Protein AF-0000000086679794 (afdb_homodimer)

pLDDT: mean 90.29, std 14.63, range [23.72, 98.81]

Solvent-accessible surface area (backbone atoms only — not comparable to full-atom values): 18708 Å² total; per-residue (Å²): 123,58,46,65,37,75,50,32,35,30,33,30,28,82,53,54,68,63,52,50,46,45,44,30,72,73,60,58,31,40,80,66,35,56,35,80,90,74,35,36,40,28,24,12,56,38,61,94,80,36,68,44,38,36,36,43,28,55,67,41,62,47,57,83,83,49,31,38,62,53,35,43,29,32,26,30,87,37,70,68,32,49,51,50,48,54,54,47,32,62,75,69,64,46,57,67,74,44,38,32,30,38,69,27,26,40,36,39,33,29,43,48,99,79,61,51,41,32,31,44,32,29,80,36,102,47,94,51,75,48,74,30,32,43,83,46,64,81,87,50,57,69,72,52,41,54,51,49,53,56,51,58,73,71,45,88,58,76,52,56,60,83,73,80,81,68,72,76,74,82,74,124,122,59,46,66,36,76,51,33,36,32,32,30,28,82,54,54,68,62,53,50,47,45,45,29,72,74,59,58,32,39,79,65,37,56,33,79,90,75,35,36,38,29,23,11,56,38,60,94,80,35,69,43,37,38,36,42,28,54,67,40,62,47,58,86,82,48,31,38,62,52,35,43,30,32,27,29,89,39,69,68,32,51,50,51,48,55,52,47,33,61,76,68,66,48,55,66,74,46,38,33,31,36,72,27,26,41,35,40,32,29,42,48,98,79,62,51,40,31,29,45,30,28,79,36,101,48,94,51,76,48,73,30,32,44,84,46,65,81,86,49,58,69,73,53,41,55,52,48,52,56,50,58,72,72,45,88,58,77,52,56,59,82,74,78,80,69,74,77,74,80,78,123

Structure (mmCIF, N/CA/C/O backbone):
data_AF-0000000086679794-model_v1
#
loop_
_entity.id
_entity.type
_entity.pdbx_description
1 polymer 'VOC domain-containing protein'
#
loop_
_atom_site.group_PDB
_atom_site.id
_atom_site.type_symbol
_atom_site.label_atom_id
_atom_site.label_alt_id
_atom_site.label_comp_id
_atom_site.label_asym_id
_atom_site.label_entity_id
_atom_site.label_seq_id
_atom_site.pdbx_PDB_ins_code
_atom_site.Cartn_x
_atom_site.Cartn_y
_atom_site.Cartn_z
_atom_site.occupancy
_atom_site.B_iso_or_equiv
_atom_site.auth_seq_id
_atom_site.auth_comp_id
_atom_site.auth_asym_id
_atom_site.auth_atom_id
_atom_site.pdbx_PDB_model_num
ATOM 1 N N . MET A 1 1 ? 15.812 9.648 12.609 1 70.62 1 MET A N 1
ATOM 2 C CA . MET A 1 1 ? 14.406 9.438 12.961 1 70.62 1 MET A CA 1
ATOM 3 C C . MET A 1 1 ? 13.516 9.516 11.727 1 70.62 1 MET A C 1
ATOM 5 O O . MET A 1 1 ? 13.297 10.594 11.18 1 70.62 1 MET A O 1
ATOM 9 N N . GLY A 1 2 ? 13.281 8.406 10.922 1 88.38 2 GLY A N 1
ATOM 10 C CA . GLY A 1 2 ? 12.719 8.25 9.586 1 88.38 2 GLY A CA 1
ATOM 11 C C . GLY A 1 2 ? 11.523 7.316 9.555 1 88.38 2 GLY A C 1
ATOM 12 O O . GLY A 1 2 ? 10.93 7.02 10.594 1 88.38 2 GLY A O 1
ATOM 13 N N . ILE A 1 3 ? 11.016 7.148 8.508 1 97.44 3 ILE A N 1
ATOM 14 C CA . ILE A 1 3 ? 9.93 6.199 8.266 1 97.44 3 ILE A CA 1
ATOM 15 C C . ILE A 1 3 ? 10.328 4.824 8.805 1 97.44 3 ILE A C 1
ATOM 17 O O . ILE A 1 3 ? 11.453 4.375 8.609 1 97.44 3 ILE A O 1
ATOM 21 N N . ILE A 1 4 ? 9.391 4.184 9.5 1 96.62 4 ILE A N 1
ATOM 22 C CA . ILE A 1 4 ? 9.75 2.9 10.102 1 96.62 4 ILE A CA 1
ATOM 23 C C . ILE A 1 4 ? 9.07 1.768 9.328 1 96.62 4 ILE A C 1
ATOM 25 O O . ILE A 1 4 ? 9.469 0.606 9.445 1 96.62 4 ILE A O 1
ATOM 29 N N . GLU A 1 5 ? 7.973 2.119 8.57 1 97.75 5 GLU A N 1
ATOM 30 C CA . GLU A 1 5 ? 7.336 1.087 7.758 1 97.75 5 GLU A CA 1
ATOM 31 C C . GLU A 1 5 ? 6.234 1.679 6.879 1 97.75 5 GLU A C 1
ATOM 33 O O . GLU A 1 5 ? 5.793 2.805 7.105 1 97.75 5 GLU A O 1
ATOM 38 N N . LEU A 1 6 ? 5.883 0.88 5.883 1 98.56 6 LEU A N 1
ATOM 39 C CA . LEU A 1 6 ? 4.637 1.118 5.16 1 98.56 6 LEU A CA 1
ATOM 40 C C . LEU A 1 6 ? 3.432 0.808 6.043 1 98.56 6 LEU A C 1
ATOM 42 O O . LEU A 1 6 ? 3.324 -0.292 6.59 1 98.56 6 LEU A O 1
ATOM 46 N N . GLY A 1 7 ? 2.496 1.743 6.188 1 98.12 7 GLY A N 1
ATOM 47 C CA . GLY A 1 7 ? 1.347 1.567 7.062 1 98.12 7 GLY A CA 1
ATOM 48 C C . GLY A 1 7 ? 0.102 1.109 6.328 1 98.12 7 GLY A C 1
ATOM 49 O O . GLY A 1 7 ? -0.481 0.077 6.664 1 98.12 7 GLY A O 1
ATOM 50 N N . HIS A 1 8 ? -0.34 1.907 5.41 1 98.5 8 HIS A N 1
ATOM 51 C CA . HIS A 1 8 ? -1.555 1.556 4.688 1 98.5 8 HIS A CA 1
ATOM 52 C C . HIS A 1 8 ? -1.562 2.17 3.291 1 98.5 8 HIS A C 1
ATOM 54 O O . HIS A 1 8 ? -0.728 3.025 2.98 1 98.5 8 HIS A O 1
ATOM 60 N N . THR A 1 9 ? -2.357 1.604 2.482 1 98.75 9 THR A N 1
ATOM 61 C CA . THR A 1 9 ? -2.652 2.102 1.144 1 98.75 9 THR A CA 1
ATOM 62 C C . THR A 1 9 ? -4.148 2.039 0.862 1 98.75 9 THR A C 1
ATOM 64 O O . THR A 1 9 ? -4.953 1.88 1.782 1 98.75 9 THR A O 1
ATOM 67 N N . GLY A 1 10 ? -4.523 2.41 -0.408 1 98.62 10 GLY A N 1
ATOM 68 C CA . GLY A 1 10 ? -5.945 2.367 -0.694 1 98.62 10 GLY A CA 1
ATOM 69 C C . GLY A 1 10 ? -6.27 2.588 -2.16 1 98.62 10 GLY A C 1
ATOM 70 O O . GLY A 1 10 ? -5.383 2.912 -2.953 1 98.62 10 GLY A O 1
ATOM 71 N N . PHE A 1 11 ? -7.57 2.387 -2.428 1 98.69 11 PHE A N 1
ATOM 72 C CA . PHE A 1 11 ? -8.086 2.57 -3.777 1 98.69 11 PHE A CA 1
ATOM 73 C C . PHE A 1 11 ? -9.305 3.488 -3.77 1 98.69 11 PHE A C 1
ATOM 75 O O . PHE A 1 11 ? -10.156 3.396 -2.879 1 98.69 11 PHE A O 1
ATOM 82 N N . TRP A 1 12 ? -9.281 4.352 -4.734 1 98.56 12 TRP A N 1
ATOM 83 C CA . TRP A 1 12 ? -10.578 4.848 -5.188 1 98.56 12 TRP A CA 1
ATOM 84 C C . TRP A 1 12 ? -11.32 3.777 -5.98 1 98.56 12 TRP A C 1
ATOM 86 O O . TRP A 1 12 ? -10.742 3.121 -6.848 1 98.56 12 TRP A O 1
ATOM 96 N N . VAL A 1 13 ? -12.609 3.639 -5.711 1 98.62 13 VAL A N 1
ATOM 97 C CA . VAL A 1 13 ? -13.305 2.529 -6.352 1 98.62 13 VAL A CA 1
ATOM 98 C C . VAL A 1 13 ? -14.617 3.023 -6.953 1 98.62 13 VAL A C 1
ATOM 100 O O . VAL A 1 13 ? -15.117 4.09 -6.578 1 98.62 13 VAL A O 1
ATOM 103 N N . THR A 1 14 ? -15.148 2.277 -7.902 1 98.38 14 THR A N 1
ATOM 104 C CA . THR A 1 14 ? -16.438 2.555 -8.531 1 98.38 14 THR A CA 1
ATOM 105 C C . THR A 1 14 ? -17.578 1.903 -7.746 1 98.38 14 THR A C 1
ATOM 107 O O . THR A 1 14 ? -18.562 2.561 -7.41 1 98.38 14 THR A O 1
ATOM 110 N N . ASP A 1 15 ? -17.469 0.684 -7.461 1 98.62 15 ASP A N 1
ATOM 111 C CA . ASP A 1 15 ? -18.469 -0.092 -6.734 1 98.62 15 ASP A CA 1
ATOM 112 C C . ASP A 1 15 ? -17.938 -0.514 -5.363 1 98.62 15 ASP A C 1
ATOM 114 O O . ASP A 1 15 ? -17.406 -1.611 -5.207 1 98.62 15 ASP A O 1
ATOM 118 N N . LEU A 1 16 ? -18.25 0.336 -4.387 1 98.75 16 LEU A N 1
ATOM 119 C CA . LEU A 1 16 ? -17.688 0.156 -3.049 1 98.75 16 LEU A CA 1
ATOM 120 C C . LEU A 1 16 ? -18.172 -1.153 -2.432 1 98.75 16 LEU A C 1
ATOM 122 O O . LEU A 1 16 ? -17.391 -1.869 -1.801 1 98.75 16 LEU A O 1
ATOM 126 N N . ALA A 1 17 ? -19.375 -1.454 -2.572 1 98.69 17 ALA A N 1
ATOM 127 C CA . ALA A 1 17 ? -19.938 -2.672 -1.989 1 98.69 17 ALA A CA 1
ATOM 128 C C . ALA A 1 17 ? -19.266 -3.914 -2.576 1 98.69 17 ALA A C 1
ATOM 130 O O . ALA A 1 17 ? -18.906 -4.836 -1.842 1 98.69 17 ALA A O 1
ATOM 131 N N . ARG A 1 18 ? -19.125 -3.953 -3.854 1 98.56 18 ARG A N 1
ATOM 132 C CA . ARG A 1 18 ? -18.5 -5.082 -4.543 1 98.56 18 ARG A CA 1
ATOM 133 C C . ARG A 1 18 ? -17.047 -5.254 -4.117 1 98.56 18 ARG A C 1
ATOM 135 O O . ARG A 1 18 ? -16.594 -6.371 -3.871 1 98.56 18 ARG A O 1
ATOM 142 N N . MET A 1 19 ? -16.375 -4.16 -4.055 1 98.69 19 MET A N 1
ATOM 143 C CA . MET A 1 19 ? -14.961 -4.199 -3.668 1 98.69 19 MET A CA 1
ATOM 144 C C . MET A 1 19 ? -14.812 -4.605 -2.205 1 98.69 19 MET A C 1
ATOM 146 O O . MET A 1 19 ? -13.922 -5.391 -1.864 1 98.69 19 MET A O 1
ATOM 150 N N . THR A 1 20 ? -15.633 -4.102 -1.369 1 98.81 20 THR A N 1
ATOM 151 C CA . THR A 1 20 ? -15.594 -4.488 0.037 1 98.81 20 THR A CA 1
ATOM 152 C C . THR A 1 20 ? -15.852 -5.984 0.194 1 98.81 20 THR A C 1
ATOM 154 O O . THR A 1 20 ? -15.148 -6.664 0.944 1 98.81 20 THR A O 1
ATOM 157 N N . ASP A 1 21 ? -16.828 -6.465 -0.503 1 98.62 21 ASP A N 1
ATOM 158 C CA . ASP A 1 21 ? -17.141 -7.891 -0.47 1 98.62 21 ASP A CA 1
ATOM 159 C C . ASP A 1 21 ? -15.938 -8.727 -0.89 1 98.62 21 ASP A C 1
ATOM 161 O O . ASP A 1 21 ? -15.609 -9.719 -0.235 1 98.62 21 ASP A O 1
ATOM 165 N N . PHE A 1 22 ? -15.305 -8.344 -1.916 1 98.44 22 PHE A N 1
ATOM 166 C CA . PHE A 1 22 ? -14.156 -9.078 -2.418 1 98.44 22 PHE A CA 1
ATOM 167 C C . PHE A 1 22 ? -13.062 -9.156 -1.361 1 98.44 22 PHE A C 1
ATOM 169 O O . PHE A 1 22 ? -12.562 -10.242 -1.054 1 98.44 22 PHE A O 1
ATOM 176 N N . TYR A 1 23 ? -12.656 -8.031 -0.79 1 98.69 23 TYR A N 1
ATOM 177 C CA . TYR A 1 23 ? -11.516 -7.988 0.117 1 98.69 23 TYR A CA 1
ATOM 178 C C . TYR A 1 23 ? -11.852 -8.641 1.45 1 98.69 23 TYR A C 1
ATOM 180 O O . TYR A 1 23 ? -10.961 -9.125 2.154 1 98.69 23 TYR A O 1
ATOM 188 N N . THR A 1 24 ? -13.125 -8.68 1.805 1 98.31 24 THR A N 1
ATOM 189 C CA . THR A 1 24 ? -13.508 -9.367 3.033 1 98.31 24 THR A CA 1
ATOM 190 C C . THR A 1 24 ? -13.688 -10.859 2.781 1 98.31 24 THR A C 1
ATOM 192 O O . THR A 1 24 ? -13.023 -11.688 3.406 1 98.31 24 THR A O 1
ATOM 195 N N . ARG A 1 25 ? -14.438 -11.219 1.826 1 96.94 25 ARG A N 1
ATOM 196 C CA . ARG A 1 25 ? -14.805 -12.617 1.604 1 96.94 25 ARG A CA 1
ATOM 197 C C . ARG A 1 25 ? -13.641 -13.391 0.987 1 96.94 25 ARG A C 1
ATOM 199 O O . ARG A 1 25 ? -13.352 -14.516 1.401 1 96.94 25 ARG A O 1
ATOM 206 N N . VAL A 1 26 ? -13.008 -12.82 0.039 1 96.62 26 VAL A N 1
ATOM 207 C CA . VAL A 1 26 ? -11.984 -13.547 -0.705 1 96.62 26 VAL A CA 1
ATOM 208 C C . VAL A 1 26 ? -10.641 -13.422 0.01 1 96.62 26 VAL A C 1
ATOM 210 O O . VAL A 1 26 ? -9.953 -14.422 0.221 1 96.62 26 VAL A O 1
ATOM 213 N N . LEU A 1 27 ? -10.289 -12.195 0.468 1 97.75 27 LEU A N 1
ATOM 214 C CA . LEU A 1 27 ? -8.977 -12.016 1.068 1 97.75 27 LEU A CA 1
ATOM 215 C C . LEU A 1 27 ? -9.039 -12.18 2.584 1 97.75 27 LEU A C 1
ATOM 217 O O . LEU A 1 27 ? -8.008 -12.352 3.24 1 97.75 27 LEU A O 1
ATOM 221 N N . GLY A 1 28 ? -10.219 -12.07 3.129 1 97.38 28 GLY A N 1
ATOM 222 C CA . GLY A 1 28 ? -10.383 -12.32 4.551 1 97.38 28 GLY A CA 1
ATOM 223 C C . GLY A 1 28 ? -10.047 -11.117 5.41 1 97.38 28 GLY A C 1
ATOM 224 O O . GLY A 1 28 ? -9.766 -11.258 6.605 1 97.38 28 GLY A O 1
ATOM 225 N N . LEU A 1 29 ? -9.977 -9.945 4.848 1 98.44 29 LEU A N 1
ATOM 226 C CA . LEU A 1 29 ? -9.742 -8.75 5.656 1 98.44 29 LEU A CA 1
ATOM 227 C C . LEU A 1 29 ? -10.977 -8.406 6.484 1 98.44 29 LEU A C 1
ATOM 229 O O . LEU A 1 29 ? -12.094 -8.789 6.133 1 98.44 29 LEU A O 1
ATOM 233 N N . THR A 1 30 ? -10.719 -7.668 7.566 1 98.44 30 THR A N 1
ATOM 234 C CA . THR A 1 30 ? -11.789 -7.25 8.461 1 98.44 30 THR A CA 1
ATOM 235 C C . THR A 1 30 ? -12.109 -5.766 8.281 1 98.44 30 THR A C 1
ATOM 237 O O . THR A 1 30 ? -11.195 -4.934 8.234 1 98.44 30 THR A O 1
ATOM 240 N N . VAL A 1 31 ? -13.391 -5.461 8.125 1 98.5 31 VAL A N 1
ATOM 241 C CA . VAL A 1 31 ? -13.797 -4.059 8.156 1 98.5 31 VAL A CA 1
ATOM 242 C C . VAL A 1 31 ? -13.648 -3.512 9.57 1 98.5 31 VAL A C 1
ATOM 244 O O . VAL A 1 31 ? -14.266 -4.027 10.508 1 98.5 31 VAL A O 1
ATOM 247 N N . THR A 1 32 ? -12.859 -2.463 9.711 1 97.44 32 THR A N 1
ATOM 248 C CA . THR A 1 32 ? -12.609 -1.907 11.031 1 97.44 32 THR A CA 1
ATOM 249 C C . THR A 1 32 ? -13.43 -0.643 11.258 1 97.44 32 THR A C 1
ATOM 251 O O . THR A 1 32 ? -13.711 -0.269 12.398 1 97.44 32 THR A O 1
ATOM 254 N N . ASP A 1 33 ? -13.742 0.099 10.188 1 96.31 33 ASP A N 1
ATOM 255 C CA . ASP A 1 33 ? -14.594 1.287 10.195 1 96.31 33 ASP A CA 1
ATOM 256 C C . ASP A 1 33 ? -15.156 1.576 8.805 1 96.31 33 ASP A C 1
ATOM 258 O O . ASP A 1 33 ? -14.609 1.107 7.805 1 96.31 33 ASP A O 1
ATOM 262 N N . GLU A 1 34 ? -16.234 2.285 8.844 1 95.88 34 GLU A N 1
ATOM 263 C CA . GLU A 1 34 ? -16.828 2.725 7.586 1 95.88 34 GLU A CA 1
ATOM 264 C C . GLU A 1 34 ? -17.734 3.936 7.793 1 95.88 34 GLU A C 1
ATOM 266 O O . GLU A 1 34 ? -18.141 4.227 8.922 1 95.88 34 GLU A O 1
ATOM 271 N N . ASP A 1 35 ? -17.922 4.648 6.762 1 95.12 35 ASP A N 1
ATOM 272 C CA . ASP A 1 35 ? -18.891 5.738 6.688 1 95.12 35 ASP A CA 1
ATOM 273 C C . ASP A 1 35 ? -19.641 5.715 5.359 1 95.12 35 ASP A C 1
ATOM 275 O O . ASP A 1 35 ? -19.125 6.18 4.344 1 95.12 35 ASP A O 1
ATOM 279 N N . PRO A 1 36 ? -20.844 5.203 5.414 1 93.12 36 PRO A N 1
ATOM 280 C CA . PRO A 1 36 ? -21.609 5.066 4.172 1 93.12 36 PRO A CA 1
ATOM 281 C C . PRO A 1 36 ? -21.859 6.406 3.48 1 93.12 36 PRO A C 1
ATOM 283 O O . PRO A 1 36 ? -21.906 6.469 2.25 1 93.12 36 PRO A O 1
ATOM 286 N N . ASP A 1 37 ? -21.984 7.449 4.227 1 92.38 37 ASP A N 1
ATOM 287 C CA . ASP A 1 37 ? -22.25 8.758 3.645 1 92.38 37 ASP A CA 1
ATOM 288 C C . ASP A 1 37 ? -21.047 9.273 2.857 1 92.38 37 ASP A C 1
ATOM 290 O O . ASP A 1 37 ? -21.203 9.852 1.78 1 92.38 37 ASP A O 1
ATOM 294 N N . LEU A 1 38 ? -19.938 8.977 3.35 1 92.5 38 LEU A N 1
ATOM 295 C CA . LEU A 1 38 ? -18.703 9.398 2.684 1 92.5 38 LEU A CA 1
ATOM 296 C C . LEU A 1 38 ? -18.25 8.352 1.674 1 92.5 38 LEU A C 1
ATOM 298 O O . LEU A 1 38 ? -17.359 8.617 0.857 1 92.5 38 LEU A O 1
ATOM 302 N N . GLY A 1 39 ? -18.906 7.207 1.775 1 97 39 GLY A N 1
ATOM 303 C CA . GLY A 1 39 ? -18.516 6.125 0.883 1 97 39 GLY A CA 1
ATOM 304 C C . GLY A 1 39 ? -17.109 5.629 1.119 1 97 39 GLY A C 1
ATOM 305 O O . GLY A 1 39 ? -16.328 5.469 0.172 1 97 39 GLY A O 1
ATOM 306 N N . ILE A 1 40 ? -16.766 5.414 2.369 1 97.31 40 ILE A N 1
ATOM 307 C CA . ILE A 1 40 ? -15.398 5.023 2.717 1 97.31 40 ILE A CA 1
ATOM 308 C C . ILE A 1 40 ? -15.43 3.814 3.648 1 97.31 40 ILE A C 1
ATOM 310 O O . ILE A 1 40 ? -16.281 3.734 4.539 1 97.31 40 ILE A O 1
ATOM 314 N N . VAL A 1 41 ? -14.531 2.857 3.43 1 98.38 41 VAL A N 1
ATOM 315 C CA . VAL A 1 41 ? -14.391 1.646 4.23 1 98.38 41 VAL A CA 1
ATOM 316 C C . VAL A 1 41 ? -12.922 1.422 4.586 1 98.38 41 VAL A C 1
ATOM 318 O O . VAL A 1 41 ? -12.047 1.568 3.732 1 98.38 41 VAL A O 1
ATOM 321 N N . PHE A 1 42 ? -12.664 1.086 5.84 1 98.25 42 PHE A N 1
ATOM 322 C CA . PHE A 1 42 ? -11.336 0.744 6.324 1 98.25 42 PHE A CA 1
ATOM 323 C C . PHE A 1 42 ? -11.227 -0.749 6.609 1 98.25 42 PHE A C 1
ATOM 325 O O . PHE A 1 42 ? -12.125 -1.333 7.223 1 98.25 42 PHE A O 1
ATOM 332 N N . LEU A 1 43 ? -10.109 -1.371 6.156 1 98.69 43 LEU A N 1
ATOM 333 C CA . LEU A 1 43 ? -9.938 -2.811 6.312 1 98.69 43 LEU A CA 1
ATOM 334 C C . LEU A 1 43 ? -8.555 -3.139 6.867 1 98.69 43 LEU A C 1
ATOM 336 O O . LEU A 1 43 ? -7.59 -2.422 6.602 1 98.69 43 LEU A O 1
ATOM 340 N N . SER A 1 44 ? -8.539 -4.27 7.613 1 98.25 44 SER A N 1
ATOM 341 C CA . SER A 1 44 ? -7.277 -4.715 8.203 1 98.25 44 SER A CA 1
ATOM 342 C C . SER A 1 44 ? -7.172 -6.238 8.195 1 98.25 44 SER A C 1
ATOM 344 O O . SER A 1 44 ? -8.156 -6.934 8.438 1 98.25 44 SER A O 1
ATOM 346 N N . SER A 1 45 ? -5.949 -6.727 7.891 1 98.12 45 SER A N 1
ATOM 347 C CA . SER A 1 45 ? -5.668 -8.148 8.055 1 98.12 45 SER A CA 1
ATOM 348 C C . SER A 1 45 ? -5.348 -8.484 9.508 1 98.12 45 SER A C 1
ATOM 350 O O . SER A 1 45 ? -5.375 -9.656 9.906 1 98.12 45 SER A O 1
ATOM 352 N N . ARG A 1 46 ? -5.016 -7.52 10.266 1 96.88 46 ARG A N 1
ATOM 353 C CA . ARG A 1 46 ? -4.629 -7.645 11.672 1 96.88 46 ARG A CA 1
ATOM 354 C C . ARG A 1 46 ? -5.238 -6.531 12.508 1 96.88 46 ARG A C 1
ATOM 356 O O . ARG A 1 46 ? -4.516 -5.715 13.086 1 96.88 46 ARG A O 1
ATOM 363 N N . PRO A 1 47 ? -6.547 -6.555 12.719 1 94.81 47 PRO A N 1
ATOM 364 C CA . PRO A 1 47 ? -7.273 -5.434 13.32 1 94.81 47 PRO A CA 1
ATOM 365 C C . PRO A 1 47 ? -6.852 -5.164 14.766 1 94.81 47 PRO A C 1
ATOM 367 O O . PRO A 1 47 ? -7.016 -4.047 15.266 1 94.81 47 PRO A O 1
ATOM 370 N N . ASP A 1 48 ? -6.273 -6.16 15.422 1 92.81 48 ASP A N 1
ATOM 371 C CA . ASP A 1 48 ? -5.844 -5.973 16.797 1 92.81 48 ASP A CA 1
ATOM 372 C C . ASP A 1 48 ? -4.52 -5.211 16.859 1 92.81 48 ASP A C 1
ATOM 374 O O . ASP A 1 48 ? -4.125 -4.727 17.922 1 92.81 48 ASP A O 1
ATOM 378 N N . THR A 1 49 ? -3.84 -5.051 15.727 1 92 49 THR A N 1
ATOM 379 C CA . THR A 1 49 ? -2.508 -4.457 15.672 1 92 49 THR A CA 1
ATOM 380 C C . THR A 1 49 ? -2.523 -3.164 14.867 1 92 49 THR A C 1
ATOM 382 O O . THR A 1 49 ? -1.866 -2.188 15.234 1 92 49 THR A O 1
ATOM 385 N N . GLU A 1 50 ? -3.236 -3.17 13.789 1 92.81 50 GLU A N 1
ATOM 386 C CA . GLU A 1 50 ? -3.32 -2.059 12.844 1 92.81 50 GLU A CA 1
ATOM 387 C C . GLU A 1 50 ? -4.77 -1.733 12.5 1 92.81 50 GLU A C 1
ATOM 389 O O . GLU A 1 50 ? -5.512 -2.6 12.031 1 92.81 50 GLU A O 1
ATOM 394 N N . HIS A 1 51 ? -5.145 -0.455 12.82 1 94 51 HIS A N 1
ATOM 395 C CA . HIS A 1 51 ? -6.52 -0.072 12.531 1 94 51 HIS A CA 1
ATOM 396 C C . HIS A 1 51 ? -6.883 -0.369 11.078 1 94 51 HIS A C 1
ATOM 398 O O . HIS A 1 51 ? -7.934 -0.952 10.805 1 94 51 HIS A O 1
ATOM 404 N N . HIS A 1 52 ? -6.02 0.033 10.188 1 96.69 52 HIS A N 1
ATOM 405 C CA . HIS A 1 52 ? -6.293 -0.32 8.797 1 96.69 52 HIS A CA 1
ATOM 406 C C . HIS A 1 52 ? -5.004 -0.426 7.988 1 96.69 52 HIS A C 1
ATOM 408 O O . HIS A 1 52 ? -4.008 0.223 8.312 1 96.69 52 HIS A O 1
ATOM 414 N N . GLU A 1 53 ? -5.09 -1.275 7.004 1 98.56 53 GLU A N 1
ATOM 415 C CA . GLU A 1 53 ? -4.02 -1.435 6.023 1 98.56 53 GLU A CA 1
ATOM 416 C C . GLU A 1 53 ? -4.5 -1.092 4.617 1 98.56 53 GLU A C 1
ATOM 418 O O . GLU A 1 53 ? -3.688 -0.859 3.719 1 98.56 53 GLU A O 1
ATOM 423 N N . LEU A 1 54 ? -5.82 -1.089 4.445 1 98.81 54 LEU A N 1
ATOM 424 C CA . LEU A 1 54 ? -6.441 -0.764 3.166 1 98.81 54 LEU A CA 1
ATOM 425 C C . LEU A 1 54 ? -7.629 0.171 3.361 1 98.81 54 LEU A C 1
ATOM 427 O O . LEU A 1 54 ? -8.477 -0.065 4.23 1 98.81 54 LEU A O 1
ATOM 431 N N . VAL A 1 55 ? -7.668 1.209 2.605 1 98.62 55 VAL A N 1
ATOM 432 C CA . VAL A 1 55 ? -8.828 2.096 2.549 1 98.62 55 VAL A CA 1
ATOM 433 C C . VAL A 1 55 ? -9.469 2.016 1.166 1 98.62 55 VAL A C 1
ATOM 435 O O . VAL A 1 55 ? -8.773 2.062 0.148 1 98.62 55 VAL A O 1
ATOM 438 N N . LEU A 1 56 ? -10.773 1.802 1.119 1 98.69 56 LEU A N 1
ATOM 439 C CA . LEU A 1 56 ? -11.57 1.892 -0.1 1 98.69 56 LEU A CA 1
ATOM 440 C C . LEU A 1 56 ? -12.523 3.08 -0.039 1 98.69 56 LEU A C 1
ATOM 442 O O . LEU A 1 56 ? -13.211 3.273 0.962 1 98.69 56 LEU A O 1
ATOM 446 N N . GLN A 1 57 ? -12.539 3.807 -1.076 1 98.5 57 GLN A N 1
ATOM 447 C CA . GLN A 1 57 ? -13.469 4.93 -1.119 1 98.5 57 GLN A CA 1
ATOM 448 C C . GLN A 1 57 ? -14.023 5.137 -2.527 1 98.5 57 GLN A C 1
ATOM 450 O O . GLN A 1 57 ? -13.305 4.965 -3.512 1 98.5 57 GLN A O 1
ATOM 455 N N . ARG A 1 58 ? -15.289 5.574 -2.584 1 98.19 58 ARG A N 1
ATOM 456 C CA . ARG A 1 58 ? -15.883 5.898 -3.877 1 98.19 58 ARG A CA 1
ATOM 457 C C . ARG A 1 58 ? -15.195 7.109 -4.504 1 98.19 58 ARG A C 1
ATOM 459 O O . ARG A 1 58 ? -14.805 8.047 -3.803 1 98.19 58 ARG A O 1
ATOM 466 N N . GLY A 1 59 ? -15.133 7.027 -5.84 1 97.88 59 GLY A N 1
ATOM 467 C CA . GLY A 1 59 ? -14.664 8.227 -6.508 1 97.88 59 GLY A CA 1
ATOM 468 C C . GLY A 1 59 ? -13.625 7.953 -7.578 1 97.88 59 GLY A C 1
ATOM 469 O O . GLY A 1 59 ? -12.922 8.859 -8.023 1 97.88 59 GLY A O 1
ATOM 470 N N . ARG A 1 60 ? -13.484 6.723 -8.008 1 98 60 ARG A N 1
ATOM 471 C CA . ARG A 1 60 ? -12.523 6.383 -9.047 1 98 60 ARG A CA 1
ATOM 472 C C . ARG A 1 60 ? -12.805 7.16 -10.328 1 98 60 ARG A C 1
ATOM 474 O O . ARG A 1 60 ? -13.953 7.258 -10.758 1 98 60 ARG A O 1
ATOM 481 N N . THR A 1 61 ? -11.727 7.742 -10.883 1 98.12 61 THR A N 1
ATOM 482 C CA . THR A 1 61 ? -11.859 8.406 -12.18 1 98.12 61 THR A CA 1
ATOM 483 C C . THR A 1 61 ? -10.922 7.781 -13.203 1 98.12 61 THR A C 1
ATOM 485 O O . THR A 1 61 ? -11.055 8.031 -14.406 1 98.12 61 THR A O 1
ATOM 488 N N . ALA A 1 62 ? -9.977 6.949 -12.734 1 97.19 62 ALA A N 1
ATOM 489 C CA . ALA A 1 62 ? -9.078 6.262 -13.664 1 97.19 62 ALA A CA 1
ATOM 490 C C . ALA A 1 62 ? -9.836 5.273 -14.539 1 97.19 62 ALA A C 1
ATOM 492 O O . ALA A 1 62 ? -10.68 4.516 -14.039 1 97.19 62 ALA A O 1
ATOM 493 N N . PRO A 1 63 ? -9.523 5.277 -15.82 1 95.38 63 PRO A N 1
ATOM 494 C CA . PRO A 1 63 ? -10.172 4.281 -16.672 1 95.38 63 PRO A CA 1
ATOM 495 C C . PRO A 1 63 ? -9.75 2.852 -16.344 1 95.38 63 PRO A C 1
ATOM 497 O O . PRO A 1 63 ? -8.695 2.641 -15.742 1 95.38 63 PRO A O 1
ATOM 500 N N . ASP A 1 64 ? -10.602 1.984 -16.781 1 92.81 64 ASP A N 1
ATOM 501 C CA . ASP A 1 64 ? -10.258 0.577 -16.594 1 92.81 64 ASP A CA 1
ATOM 502 C C . ASP A 1 64 ? -8.953 0.237 -17.312 1 92.81 64 ASP A C 1
ATOM 504 O O . ASP A 1 64 ? -8.727 0.677 -18.438 1 92.81 64 ASP A O 1
ATOM 508 N N . GLY A 1 65 ? -8.141 -0.409 -16.609 1 92.94 65 GLY A N 1
ATOM 509 C CA . GLY A 1 65 ? -6.91 -0.861 -17.234 1 92.94 65 GLY A CA 1
ATOM 510 C C . GLY A 1 65 ? -5.781 0.144 -17.125 1 92.94 65 GLY A C 1
ATOM 511 O O . GLY A 1 65 ? -4.645 -0.142 -17.516 1 92.94 65 GLY A O 1
ATOM 512 N N . ALA A 1 66 ? -6.113 1.337 -16.625 1 96.12 66 ALA A N 1
ATOM 513 C CA . ALA A 1 66 ? -5.066 2.344 -16.469 1 96.12 66 ALA A CA 1
ATOM 514 C C . ALA A 1 66 ? -3.99 1.86 -15.5 1 96.12 66 ALA A C 1
ATOM 516 O O . ALA A 1 66 ? -4.297 1.245 -14.477 1 96.12 66 ALA A O 1
ATOM 517 N N . LYS A 1 67 ? -2.76 2.141 -15.898 1 97.5 67 LYS A N 1
ATOM 518 C CA . LYS A 1 67 ? -1.624 1.764 -15.062 1 97.5 67 LYS A CA 1
ATOM 519 C C . LYS A 1 67 ? -1.21 2.912 -14.148 1 97.5 67 LYS A C 1
ATOM 521 O O . LYS A 1 67 ? -0.674 3.92 -14.609 1 97.5 67 LYS A O 1
ATOM 526 N N . LEU A 1 68 ? -1.503 2.809 -12.906 1 98.12 68 LEU A N 1
ATOM 527 C CA . LEU A 1 68 ? -1.08 3.719 -11.844 1 98.12 68 LEU A CA 1
ATOM 528 C C . LEU A 1 68 ? -0.565 2.943 -10.633 1 98.12 68 LEU A C 1
ATOM 530 O O . LEU A 1 68 ? 0.638 2.932 -10.367 1 98.12 68 LEU A O 1
ATOM 534 N N . THR A 1 69 ? -1.461 2.209 -10.039 1 97.81 69 THR A N 1
ATOM 535 C CA . THR A 1 69 ? -1.021 1.295 -8.992 1 97.81 69 THR A CA 1
ATOM 536 C C . THR A 1 69 ? -0.347 0.066 -9.594 1 97.81 69 THR A C 1
ATOM 538 O O . THR A 1 69 ? -0.934 -0.621 -10.438 1 97.81 69 THR A O 1
ATOM 541 N N . HIS A 1 70 ? 0.848 -0.189 -9.164 1 97.75 70 HIS A N 1
ATOM 542 C CA . HIS A 1 70 ? 1.6 -1.328 -9.68 1 97.75 70 HIS A CA 1
ATOM 543 C C . HIS A 1 70 ? 1.094 -2.637 -9.086 1 97.75 70 HIS A C 1
ATOM 545 O O . HIS A 1 70 ? 0.798 -3.584 -9.82 1 97.75 70 HIS A O 1
ATOM 551 N N . GLN A 1 71 ? 0.99 -2.707 -7.797 1 97.75 71 GLN A N 1
ATOM 552 C CA . GLN A 1 71 ? 0.477 -3.863 -7.07 1 97.75 71 GLN A CA 1
ATOM 553 C C . GLN A 1 71 ? 0.205 -3.52 -5.605 1 97.75 71 GLN A C 1
ATOM 555 O O . GLN A 1 71 ? 0.764 -2.557 -5.078 1 97.75 71 GLN A O 1
ATOM 560 N N . VAL A 1 72 ? -0.669 -4.234 -4.988 1 98.75 72 VAL A N 1
ATOM 561 C CA . VAL A 1 72 ? -0.809 -4.312 -3.539 1 98.75 72 VAL A CA 1
ATOM 562 C C . VAL A 1 72 ? -0.596 -5.754 -3.076 1 98.75 72 VAL A C 1
ATOM 564 O O . VAL A 1 72 ? -1.283 -6.668 -3.537 1 98.75 72 VAL A O 1
ATOM 567 N N . SER A 1 73 ? 0.342 -5.906 -2.174 1 98.56 73 SER A N 1
ATOM 568 C CA . SER A 1 73 ? 0.783 -7.266 -1.867 1 98.56 73 SER A CA 1
ATOM 569 C C . SER A 1 73 ? 0.547 -7.605 -0.399 1 98.56 73 SER A C 1
ATOM 571 O O . SER A 1 73 ? 0.935 -6.844 0.49 1 98.56 73 SER A O 1
ATOM 573 N N . TRP A 1 74 ? 0.026 -8.758 -0.173 1 98.75 74 TRP A N 1
ATOM 574 C CA . TRP A 1 74 ? -0.373 -9.258 1.14 1 98.75 74 TRP A CA 1
ATOM 575 C C . TRP A 1 74 ? 0.465 -10.469 1.543 1 98.75 74 TRP A C 1
ATOM 577 O O . TRP A 1 74 ? 0.535 -11.453 0.808 1 98.75 74 TRP A O 1
ATOM 587 N N . ARG A 1 75 ? 0.982 -10.414 2.713 1 98.19 75 ARG A N 1
ATOM 588 C CA . ARG A 1 75 ? 1.906 -11.453 3.15 1 98.19 75 ARG A CA 1
ATOM 589 C C . ARG A 1 75 ? 1.171 -12.555 3.904 1 98.19 75 ARG A C 1
ATOM 591 O O . ARG A 1 75 ? 0.293 -12.273 4.723 1 98.19 75 ARG A O 1
ATOM 598 N N . VAL A 1 76 ? 1.49 -13.75 3.582 1 98 76 VAL A N 1
ATOM 599 C CA . VAL A 1 76 ? 1.107 -14.891 4.406 1 98 76 VAL A CA 1
ATOM 600 C C . VAL A 1 76 ? 2.336 -15.445 5.125 1 98 76 VAL A C 1
ATOM 602 O O . VAL A 1 76 ? 3.469 -15.078 4.801 1 98 76 VAL A O 1
ATOM 605 N N . ASP A 1 77 ? 2.107 -16.359 6.098 1 96 77 ASP A N 1
ATOM 606 C CA . ASP A 1 77 ? 3.232 -16.75 6.941 1 96 77 ASP A CA 1
ATOM 607 C C . ASP A 1 77 ? 3.617 -18.203 6.703 1 96 77 ASP A C 1
ATOM 609 O O . ASP A 1 77 ? 4.531 -18.719 7.348 1 96 77 ASP A O 1
ATOM 613 N N . SER A 1 78 ? 2.926 -18.859 5.766 1 95.25 78 SER A N 1
ATOM 614 C CA . SER A 1 78 ? 3.27 -20.25 5.48 1 95.25 78 SER A CA 1
ATOM 615 C C . SER A 1 78 ? 2.879 -20.641 4.059 1 95.25 78 SER A C 1
ATOM 617 O O . SER A 1 78 ? 2.01 -20 3.455 1 95.25 78 SER A O 1
ATOM 619 N N . LEU A 1 79 ? 3.535 -21.656 3.578 1 94.38 79 LEU A N 1
ATOM 620 C CA . LEU A 1 79 ? 3.172 -22.172 2.264 1 94.38 79 LEU A CA 1
ATOM 621 C C . LEU A 1 79 ? 1.748 -22.719 2.266 1 94.38 79 LEU A C 1
ATOM 623 O O . LEU A 1 79 ? 1.018 -22.562 1.284 1 94.38 79 LEU A O 1
ATOM 627 N N . ASP A 1 80 ? 1.384 -23.32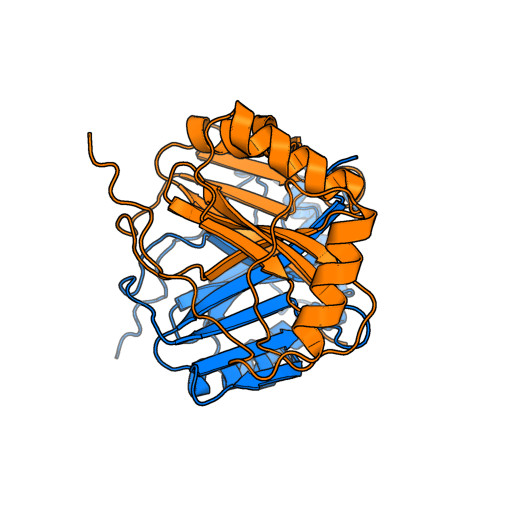8 3.369 1 95.06 80 ASP A N 1
ATOM 628 C CA . ASP A 1 80 ? 0.009 -23.812 3.492 1 95.06 80 ASP A CA 1
ATOM 629 C C . ASP A 1 80 ? -0.985 -22.656 3.322 1 95.06 80 ASP A C 1
ATOM 631 O O . ASP A 1 80 ? -2.012 -22.812 2.658 1 95.06 80 ASP A O 1
ATOM 635 N N . GLY A 1 81 ? -0.675 -21.547 3.91 1 95.88 81 GLY A N 1
ATOM 636 C CA . GLY A 1 81 ? -1.517 -20.375 3.744 1 95.88 81 GLY A CA 1
ATOM 637 C C . GLY A 1 81 ? -1.613 -19.906 2.305 1 95.88 81 GLY A C 1
ATOM 638 O O . GLY A 1 81 ? -2.695 -19.562 1.832 1 95.88 81 GLY A O 1
ATOM 639 N N . LEU A 1 82 ? -0.485 -19.922 1.649 1 97.31 82 LEU A N 1
ATOM 640 C CA . LEU A 1 82 ? -0.473 -19.547 0.243 1 97.31 82 LEU A CA 1
ATOM 641 C C . LEU A 1 82 ? -1.328 -20.484 -0.589 1 97.31 82 LEU A C 1
ATOM 643 O O . LEU A 1 82 ? -2.107 -20.047 -1.438 1 97.31 82 LEU A O 1
ATOM 647 N N . LEU A 1 83 ? -1.234 -21.781 -0.352 1 95.62 83 LEU A N 1
ATOM 648 C CA . LEU A 1 83 ? -1.966 -22.781 -1.104 1 95.62 83 LEU A CA 1
ATOM 649 C C . LEU A 1 83 ? -3.463 -22.703 -0.825 1 95.62 83 LEU A C 1
ATOM 651 O O . LEU A 1 83 ? -4.281 -22.984 -1.703 1 95.62 83 LEU A O 1
ATOM 655 N N . GLU A 1 84 ? -3.768 -22.297 0.352 1 96 84 GLU A N 1
ATOM 656 C CA . GLU A 1 84 ? -5.176 -22.078 0.662 1 96 84 GLU A CA 1
ATOM 657 C C . GLU A 1 84 ? -5.762 -20.969 -0.212 1 96 84 GLU A C 1
ATOM 659 O O . GLU A 1 84 ? -6.887 -21.078 -0.699 1 96 84 GLU A O 1
ATOM 664 N N . PHE A 1 85 ? -5.039 -19.953 -0.384 1 97.19 85 PHE A N 1
ATOM 665 C CA . PHE A 1 85 ? -5.504 -18.891 -1.266 1 97.19 85 PHE A CA 1
ATOM 666 C C . PHE A 1 85 ? -5.586 -19.375 -2.707 1 97.19 85 PHE A C 1
ATOM 668 O O . PHE A 1 85 ? -6.5 -19 -3.445 1 97.19 85 PHE A O 1
ATOM 675 N N . HIS A 1 86 ? -4.617 -20.141 -3.061 1 95.69 86 HIS A N 1
ATOM 676 C CA . HIS A 1 86 ? -4.645 -20.734 -4.391 1 95.69 86 HIS A CA 1
ATOM 677 C C . HIS A 1 86 ? -5.961 -21.453 -4.645 1 95.69 86 HIS A C 1
ATOM 679 O O . HIS A 1 86 ? -6.609 -21.234 -5.672 1 95.69 86 HIS A O 1
ATOM 685 N N . ARG A 1 87 ? -6.348 -22.281 -3.775 1 94.25 87 ARG A N 1
ATOM 686 C CA . ARG A 1 87 ? -7.602 -23.031 -3.877 1 94.25 87 ARG A CA 1
ATOM 687 C C . ARG A 1 87 ? -8.805 -22.078 -3.803 1 94.25 87 ARG A C 1
ATOM 689 O O . ARG A 1 87 ? -9.766 -22.234 -4.555 1 94.25 87 ARG A O 1
ATOM 696 N N . ARG A 1 88 ? -8.719 -21.141 -2.939 1 95.12 88 ARG A N 1
ATOM 697 C CA . ARG A 1 88 ? -9.805 -20.188 -2.752 1 95.12 88 ARG A CA 1
ATOM 698 C C . ARG A 1 88 ? -10.047 -19.375 -4.023 1 95.12 88 ARG A C 1
ATOM 700 O O . ARG A 1 88 ? -11.195 -19.125 -4.395 1 95.12 88 ARG A O 1
ATOM 707 N N . PHE A 1 89 ? -8.969 -18.906 -4.617 1 95.69 89 PHE A N 1
ATOM 708 C CA . PHE A 1 89 ? -9.094 -18.109 -5.836 1 95.69 89 PHE A CA 1
ATOM 709 C C . PHE A 1 89 ? -9.75 -18.922 -6.945 1 95.69 89 PHE A C 1
ATOM 711 O O . PHE A 1 89 ? -10.602 -18.406 -7.676 1 95.69 89 PHE A O 1
ATOM 718 N N . ARG A 1 90 ? -9.406 -20.156 -7.027 1 92 90 ARG A N 1
ATOM 719 C CA . ARG A 1 90 ? -10.008 -21.031 -8.016 1 92 90 ARG A CA 1
ATOM 720 C C . ARG A 1 90 ? -11.5 -21.219 -7.754 1 92 90 ARG A C 1
ATOM 722 O O . ARG A 1 90 ? -12.32 -21.094 -8.664 1 92 90 ARG A O 1
ATOM 729 N N . ALA A 1 91 ? -11.836 -21.438 -6.562 1 92.94 91 ALA A N 1
ATOM 730 C CA . ALA A 1 91 ? -13.227 -21.672 -6.172 1 92.94 91 ALA A CA 1
ATOM 731 C C . ALA A 1 91 ? -14.078 -20.422 -6.387 1 92.94 91 ALA A C 1
ATOM 733 O O . ALA A 1 91 ? -15.258 -20.516 -6.723 1 92.94 91 ALA A O 1
ATOM 734 N N . ALA A 1 92 ? -13.445 -19.266 -6.199 1 93.19 92 ALA A N 1
ATOM 735 C CA . ALA A 1 92 ? -14.18 -18 -6.266 1 93.19 92 ALA A CA 1
ATOM 736 C C . ALA A 1 92 ? -14.141 -17.422 -7.68 1 93.19 92 ALA A C 1
ATOM 738 O O . ALA A 1 92 ? -14.758 -16.391 -7.949 1 93.19 92 ALA A O 1
ATOM 739 N N . GLY A 1 93 ? -13.391 -18 -8.57 1 93.19 93 GLY A N 1
ATOM 740 C CA . GLY A 1 93 ? -13.289 -17.516 -9.938 1 93.19 93 GLY A CA 1
ATOM 741 C C . GLY A 1 93 ? -12.469 -16.25 -10.062 1 93.19 93 GLY A C 1
ATOM 742 O O . GLY A 1 93 ? -12.727 -15.422 -10.93 1 93.19 93 GLY A O 1
ATOM 743 N N . VAL A 1 94 ? -11.586 -16.047 -9.133 1 92.25 94 VAL A N 1
ATOM 744 C CA . VAL A 1 94 ? -10.688 -14.898 -9.18 1 92.25 94 VAL A CA 1
ATOM 745 C C . VAL A 1 94 ? -9.703 -15.062 -10.336 1 92.25 94 VAL A C 1
ATOM 747 O O . VAL A 1 94 ? -9.047 -16.094 -10.461 1 92.25 94 VAL A O 1
ATOM 750 N N . PRO A 1 95 ? -9.609 -14.055 -11.148 1 88.06 95 PRO A N 1
ATOM 751 C CA . PRO A 1 95 ? -8.617 -14.125 -12.219 1 88.06 95 PRO A CA 1
ATOM 752 C C . PRO A 1 95 ? -7.184 -14.109 -11.695 1 88.06 95 PRO A C 1
ATOM 754 O O . PRO A 1 95 ? -6.719 -13.086 -11.188 1 88.06 95 PRO A O 1
ATOM 757 N N . VAL A 1 96 ? -6.523 -15.234 -11.852 1 89.5 96 VAL A N 1
ATOM 758 C CA . VAL A 1 96 ? -5.121 -15.344 -11.461 1 89.5 96 VAL A CA 1
ATOM 759 C C . VAL A 1 96 ? -4.227 -15.039 -12.664 1 89.5 96 VAL A C 1
ATOM 761 O O . VAL A 1 96 ? -4.41 -15.602 -13.742 1 89.5 96 VAL A O 1
ATOM 764 N N . GLN A 1 97 ? -3.389 -14.148 -12.461 1 87 97 GLN A N 1
ATOM 765 C CA . GLN A 1 97 ? -2.455 -13.789 -13.523 1 87 97 GLN A CA 1
ATOM 766 C C . GLN A 1 97 ? -1.304 -14.789 -13.602 1 87 97 GLN A C 1
ATOM 768 O O . GLN A 1 97 ? -0.974 -15.273 -14.688 1 87 97 GLN A O 1
ATOM 773 N N . GLN A 1 98 ? -0.761 -15.016 -12.422 1 90.12 98 GLN A N 1
ATOM 774 C CA . GLN A 1 98 ? 0.421 -15.875 -12.438 1 90.12 98 GLN A CA 1
ATOM 775 C C . GLN A 1 98 ? 0.77 -16.344 -11.023 1 90.12 98 GLN A C 1
ATOM 777 O O . GLN A 1 98 ? 0.54 -15.633 -10.047 1 90.12 98 GLN A O 1
ATOM 782 N N . GLU A 1 99 ? 1.263 -17.531 -10.961 1 91.94 99 GLU A N 1
ATOM 783 C CA . GLU A 1 99 ? 1.945 -18.078 -9.797 1 91.94 99 GLU A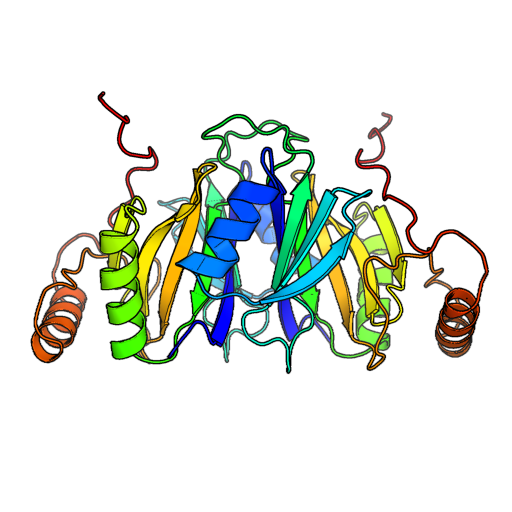 CA 1
ATOM 784 C C . GLU A 1 99 ? 3.459 -18.078 -9.992 1 91.94 99 GLU A C 1
ATOM 786 O O . GLU A 1 99 ? 3.965 -18.578 -11 1 91.94 99 GLU A O 1
ATOM 791 N N . VAL A 1 100 ? 4.105 -17.531 -8.961 1 92.94 100 VAL A N 1
ATOM 792 C CA . VAL A 1 100 ? 5.496 -17.219 -9.281 1 92.94 100 VAL A CA 1
ATOM 793 C C . VAL A 1 100 ? 6.387 -17.547 -8.086 1 92.94 100 VAL A C 1
ATOM 795 O O . VAL A 1 100 ? 5.898 -17.688 -6.957 1 92.94 100 VAL A O 1
ATOM 798 N N . THR A 1 101 ? 7.668 -17.688 -8.391 1 92.12 101 THR A N 1
ATOM 799 C CA . THR A 1 101 ? 8.734 -17.516 -7.406 1 92.12 101 THR A CA 1
ATOM 800 C C . THR A 1 101 ? 9.609 -16.328 -7.75 1 92.12 101 THR A C 1
ATOM 802 O O . THR A 1 101 ? 9.914 -16.078 -8.922 1 92.12 101 THR A O 1
ATOM 805 N N . HIS A 1 102 ? 9.945 -15.57 -6.723 1 91.81 102 HIS A N 1
ATOM 806 C CA . HIS A 1 102 ? 10.93 -14.5 -6.824 1 91.81 102 HIS A CA 1
ATOM 807 C C . HIS A 1 102 ? 12.273 -14.945 -6.254 1 91.81 102 HIS A C 1
ATOM 809 O O . HIS A 1 102 ? 13.164 -14.117 -6.035 1 91.81 102 HIS A O 1
ATOM 815 N N . GLY A 1 103 ? 12.398 -16.25 -6.043 1 89.62 103 GLY A N 1
ATOM 816 C CA . GLY A 1 103 ? 13.57 -16.75 -5.34 1 89.62 103 GLY A CA 1
ATOM 817 C C . GLY A 1 103 ? 13.516 -16.516 -3.844 1 89.62 103 GLY A C 1
ATOM 818 O O . GLY A 1 103 ? 13.703 -17.438 -3.055 1 89.62 103 GLY A O 1
ATOM 819 N N . ASN A 1 104 ? 13.141 -15.336 -3.518 1 90.56 104 ASN A N 1
ATOM 820 C CA . ASN A 1 104 ? 13.031 -14.992 -2.104 1 90.56 104 ASN A CA 1
ATOM 821 C C . ASN A 1 104 ? 11.578 -14.914 -1.657 1 90.56 104 ASN A C 1
ATOM 823 O O . ASN A 1 104 ? 11.281 -14.453 -0.556 1 90.56 104 ASN A O 1
ATOM 827 N N . ALA A 1 105 ? 10.734 -15.375 -2.533 1 94.94 105 ALA A N 1
ATOM 828 C CA . ALA A 1 105 ? 9.305 -15.398 -2.221 1 94.94 105 ALA A CA 1
ATOM 829 C C . ALA A 1 105 ? 8.547 -16.297 -3.199 1 94.94 105 ALA A C 1
ATOM 831 O O . ALA A 1 105 ? 8.984 -16.5 -4.332 1 94.94 105 ALA A O 1
ATOM 832 N N . PHE A 1 106 ? 7.449 -16.828 -2.756 1 95.19 106 PHE A N 1
ATOM 833 C CA . PHE A 1 106 ? 6.398 -17.375 -3.6 1 95.19 106 PHE A CA 1
ATOM 834 C C . PHE A 1 106 ? 5.195 -16.438 -3.646 1 95.19 106 PHE A C 1
ATOM 836 O O . PHE A 1 106 ? 4.805 -15.875 -2.625 1 95.19 106 PHE A O 1
ATOM 843 N N . GLY A 1 107 ? 4.602 -16.328 -4.832 1 96.56 107 GLY A N 1
ATOM 844 C CA . GLY A 1 107 ? 3.498 -15.391 -4.926 1 96.56 107 GLY A CA 1
ATOM 845 C C . GLY A 1 107 ? 2.426 -15.82 -5.91 1 96.56 107 GLY A C 1
ATOM 846 O O . GLY A 1 107 ? 2.688 -16.625 -6.809 1 96.56 107 GLY A O 1
ATOM 847 N N . ILE A 1 108 ? 1.246 -15.367 -5.715 1 97.06 108 ILE A N 1
ATOM 848 C CA . ILE A 1 108 ? 0.129 -15.438 -6.648 1 97.06 108 ILE A CA 1
ATOM 849 C C . ILE A 1 108 ? -0.336 -14.023 -7.004 1 97.06 108 ILE A C 1
ATOM 851 O O . ILE A 1 108 ? -0.819 -13.289 -6.141 1 97.06 108 ILE A O 1
ATOM 855 N N . TYR A 1 109 ? -0.18 -13.695 -8.25 1 96.88 109 TYR A N 1
ATOM 856 C CA . TYR A 1 109 ? -0.718 -12.422 -8.727 1 96.88 109 TYR A CA 1
ATOM 857 C C . TYR A 1 109 ? -2.141 -12.602 -9.25 1 96.88 109 TYR A C 1
ATOM 859 O O . TYR A 1 109 ? -2.426 -13.539 -9.992 1 96.88 109 TYR A O 1
ATOM 867 N N . PHE A 1 110 ? -2.963 -11.688 -8.883 1 96.44 110 PHE A N 1
ATOM 868 C CA . PHE A 1 110 ? -4.363 -11.742 -9.281 1 96.44 110 PHE A CA 1
ATOM 869 C C . PHE A 1 110 ? -4.961 -10.336 -9.352 1 96.44 110 PHE A C 1
ATOM 871 O O . PHE A 1 110 ? -4.297 -9.359 -9.016 1 96.44 110 PHE A O 1
ATOM 878 N N . PHE A 1 111 ? -6.199 -10.273 -9.844 1 96.44 111 PHE A N 1
ATOM 879 C CA . PHE A 1 111 ? -6.855 -8.984 -9.992 1 96.44 111 PHE A CA 1
ATOM 880 C C . PHE A 1 111 ? -8.141 -8.93 -9.172 1 96.44 111 PHE A C 1
ATOM 882 O O . PHE A 1 111 ? -8.891 -9.906 -9.117 1 96.44 111 PHE A O 1
ATOM 889 N N . ASP A 1 112 ? -8.328 -7.77 -8.531 1 97.31 112 ASP A N 1
ATOM 890 C CA . ASP A 1 112 ? -9.609 -7.562 -7.867 1 97.31 112 ASP A CA 1
ATOM 891 C C . ASP A 1 112 ? -10.703 -7.215 -8.875 1 97.31 112 ASP A C 1
ATOM 893 O O . ASP A 1 112 ? -10.438 -7.113 -10.07 1 97.31 112 ASP A O 1
ATOM 897 N N . PRO A 1 113 ? -11.945 -7.066 -8.5 1 97.06 113 PRO A N 1
ATOM 898 C CA . PRO A 1 113 ? -13.062 -6.93 -9.43 1 97.06 113 PRO A CA 1
ATOM 899 C C . PRO A 1 113 ? -12.945 -5.695 -10.32 1 97.06 113 PRO A C 1
ATOM 901 O O . PRO A 1 113 ? -13.609 -5.613 -11.359 1 97.06 113 PRO A O 1
ATOM 904 N N . GLU A 1 114 ? -12.172 -4.719 -9.898 1 97.44 114 GLU A N 1
ATOM 905 C CA . GLU A 1 114 ? -12.039 -3.516 -10.711 1 97.44 114 GLU A CA 1
ATOM 906 C C . GLU A 1 114 ? -10.695 -3.484 -11.438 1 97.44 114 GLU A C 1
ATOM 908 O O . GLU A 1 114 ? -10.305 -2.449 -11.984 1 97.44 114 GLU A O 1
ATOM 913 N N . GLY A 1 115 ? -9.953 -4.559 -11.328 1 96.31 115 GLY A N 1
ATOM 914 C CA . GLY A 1 115 ? -8.781 -4.707 -12.18 1 96.31 115 GLY A CA 1
ATOM 915 C C . GLY A 1 115 ? -7.496 -4.277 -11.5 1 96.31 115 GLY A C 1
ATOM 916 O O . GLY A 1 115 ? -6.457 -4.156 -12.148 1 96.31 115 GLY A O 1
ATOM 917 N N . ASN A 1 116 ? -7.539 -3.992 -10.258 1 97.12 116 ASN A N 1
ATOM 918 C CA . ASN A 1 116 ? -6.305 -3.697 -9.539 1 97.12 116 ASN A CA 1
ATOM 919 C C . ASN A 1 116 ? -5.492 -4.961 -9.273 1 97.12 116 ASN A C 1
ATOM 921 O O . ASN A 1 116 ? -6.023 -5.949 -8.766 1 97.12 116 ASN A O 1
ATOM 925 N N . ARG A 1 117 ? -4.246 -4.945 -9.578 1 97 117 ARG A N 1
ATOM 926 C CA . ARG A 1 117 ? -3.383 -6.098 -9.352 1 97 117 ARG A CA 1
ATOM 927 C C . ARG A 1 117 ? -3.053 -6.254 -7.875 1 97 117 ARG A C 1
ATOM 929 O O . ARG A 1 117 ? -2.656 -5.293 -7.215 1 97 117 ARG A O 1
ATOM 936 N N . ASN A 1 118 ? -3.252 -7.375 -7.422 1 98.31 118 ASN A N 1
ATOM 937 C CA . ASN A 1 118 ? -2.867 -7.797 -6.078 1 98.31 118 ASN A CA 1
ATOM 938 C C . ASN A 1 118 ? -1.902 -8.977 -6.117 1 98.31 118 ASN A C 1
ATOM 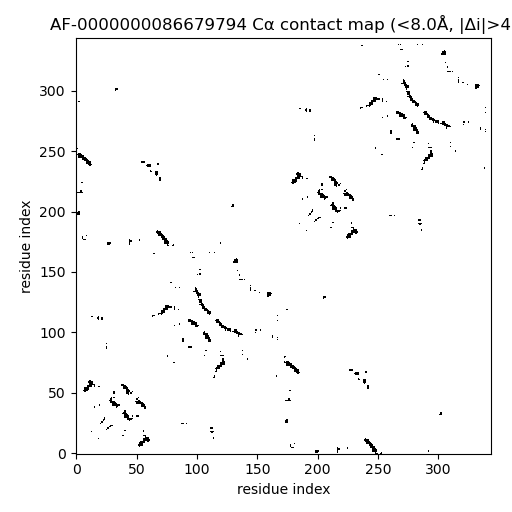940 O O . ASN A 1 118 ? -1.746 -9.625 -7.152 1 98.31 118 ASN A O 1
ATOM 944 N N . GLU A 1 119 ? -1.285 -9.156 -4.992 1 98.19 119 GLU A N 1
ATOM 945 C CA . GLU A 1 119 ? -0.442 -10.328 -4.758 1 98.19 119 GLU A CA 1
ATOM 946 C C . GLU A 1 119 ? -0.638 -10.875 -3.348 1 98.19 119 GLU A C 1
ATOM 948 O O . GLU A 1 119 ? -0.727 -10.109 -2.387 1 98.19 119 GLU A O 1
ATOM 953 N N . VAL A 1 120 ? -0.783 -12.156 -3.232 1 98.31 120 VAL A N 1
ATOM 954 C CA . VAL A 1 120 ? -0.518 -12.836 -1.968 1 98.31 120 VAL A CA 1
ATOM 955 C C . VAL A 1 120 ? 0.815 -13.57 -2.049 1 98.31 120 VAL A C 1
ATOM 957 O O . VAL A 1 120 ? 1.092 -14.258 -3.035 1 98.31 120 VAL A O 1
ATOM 960 N N . TYR A 1 121 ? 1.635 -13.383 -0.951 1 97.62 121 TYR A N 1
ATOM 961 C CA . TYR A 1 121 ? 2.973 -13.938 -1.116 1 97.62 121 TYR A CA 1
ATOM 962 C C . TYR A 1 121 ? 3.527 -14.422 0.217 1 97.62 121 TYR A C 1
ATOM 964 O O . TYR A 1 121 ? 3.098 -13.969 1.279 1 97.62 121 TYR A O 1
ATOM 972 N N . LEU A 1 122 ? 4.449 -15.359 0.104 1 96.94 122 LEU A N 1
ATOM 973 C CA . LEU A 1 122 ? 5.238 -15.906 1.206 1 96.94 122 LEU A CA 1
ATOM 974 C C . LEU A 1 122 ? 6.711 -15.539 1.056 1 96.94 122 LEU A C 1
ATOM 976 O O . LEU A 1 122 ? 7.32 -15.812 0.02 1 96.94 122 LEU A O 1
ATOM 980 N N . ARG A 1 123 ? 7.211 -14.945 2.051 1 95.19 123 ARG A N 1
ATOM 981 C CA . ARG A 1 123 ? 8.648 -14.695 2.062 1 95.19 123 ARG A CA 1
ATOM 982 C C . ARG A 1 123 ? 9.43 -15.977 2.307 1 95.19 123 ARG A C 1
ATOM 984 O O . ARG A 1 123 ? 9.047 -16.797 3.148 1 95.19 123 ARG A O 1
ATOM 991 N N . VAL A 1 124 ? 10.406 -16.078 1.469 1 90.38 124 VAL A N 1
ATOM 992 C CA . VAL A 1 124 ? 11.383 -17.156 1.643 1 90.38 124 VAL A CA 1
ATOM 993 C C . VAL A 1 124 ? 12.742 -16.562 2.01 1 90.38 124 VAL A C 1
ATOM 995 O O . VAL A 1 124 ? 13.219 -15.641 1.358 1 90.38 124 VAL A O 1
ATOM 998 N N . ASP A 1 125 ? 13.289 -17.047 3.113 1 85.62 125 ASP A N 1
ATOM 999 C CA . ASP A 1 125 ? 14.547 -16.484 3.592 1 85.62 125 ASP A CA 1
ATOM 1000 C C . ASP A 1 125 ? 15.703 -16.875 2.68 1 85.62 125 ASP A C 1
ATOM 1002 O O . ASP A 1 125 ? 16.438 -17.828 2.967 1 85.62 125 ASP A O 1
ATOM 1006 N N . ARG A 1 126 ? 15.828 -16.156 1.65 1 86.56 126 ARG A N 1
ATOM 1007 C CA . ARG A 1 126 ? 16.891 -16.312 0.665 1 86.56 126 ARG A CA 1
ATOM 1008 C C . ARG A 1 126 ? 17.25 -14.961 0.041 1 86.56 126 ARG A C 1
ATOM 1010 O O . ARG A 1 126 ? 16.375 -14.148 -0.25 1 86.56 126 ARG A O 1
ATOM 1017 N N . ASP A 1 127 ? 18.516 -14.789 -0.074 1 81.5 127 ASP A N 1
ATOM 1018 C CA . ASP A 1 127 ? 19 -13.57 -0.719 1 81.5 127 ASP A CA 1
ATOM 1019 C C . ASP A 1 127 ? 19.125 -13.766 -2.229 1 81.5 127 ASP A C 1
ATOM 1021 O O . ASP A 1 127 ? 20.047 -14.438 -2.693 1 81.5 127 ASP A O 1
ATOM 1025 N N . VAL A 1 128 ? 18.188 -13.273 -2.91 1 87.5 128 VAL A N 1
ATOM 1026 C CA . VAL A 1 128 ? 18.172 -13.367 -4.367 1 87.5 128 VAL A CA 1
ATOM 1027 C C . VAL A 1 128 ? 18.047 -11.969 -4.973 1 87.5 128 VAL A C 1
ATOM 1029 O O . VAL A 1 128 ? 17.156 -11.195 -4.59 1 87.5 128 VAL A O 1
ATOM 1032 N N . ARG A 1 129 ? 18.953 -11.695 -5.902 1 85.75 129 ARG A N 1
ATOM 1033 C CA . ARG A 1 129 ? 18.906 -10.406 -6.578 1 85.75 129 ARG A CA 1
ATOM 1034 C C . ARG A 1 129 ? 17.578 -10.219 -7.309 1 85.75 129 ARG A C 1
ATOM 1036 O O . ARG A 1 129 ? 17.094 -11.141 -7.973 1 85.75 129 ARG A O 1
ATOM 1043 N N . GLN A 1 130 ? 17.047 -9.008 -7.207 1 87.31 130 GLN A N 1
ATOM 1044 C CA . GLN A 1 130 ? 15.789 -8.695 -7.879 1 87.31 130 GLN A CA 1
ATOM 1045 C C . GLN A 1 130 ? 16.016 -7.73 -9.039 1 87.31 130 GLN A C 1
ATOM 1047 O O . GLN A 1 130 ? 16.938 -6.93 -9.023 1 87.31 130 GLN A O 1
ATOM 1052 N N . PRO A 1 131 ? 15.227 -7.832 -10.047 1 89.56 131 PRO A N 1
A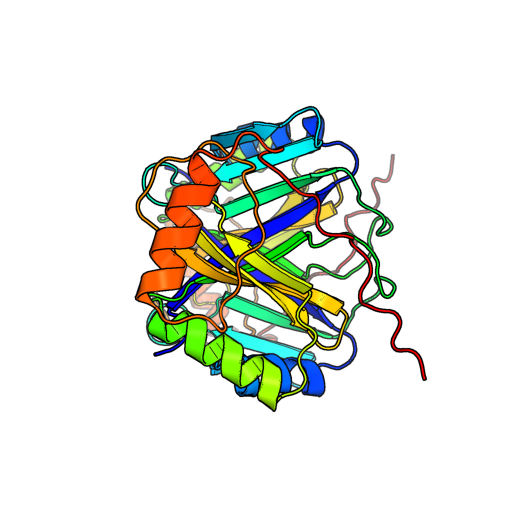TOM 1053 C CA . PRO A 1 131 ? 14.016 -8.648 -10.195 1 89.56 131 PRO A CA 1
ATOM 1054 C C . PRO A 1 131 ? 14.32 -10.086 -10.609 1 89.56 131 PRO A C 1
ATOM 1056 O O . PRO A 1 131 ? 15.219 -10.32 -11.43 1 89.56 131 PRO A O 1
ATOM 1059 N N . PHE A 1 132 ? 13.812 -11.008 -9.984 1 85.81 132 PHE A N 1
ATOM 1060 C CA . PHE A 1 132 ? 13.758 -12.43 -10.305 1 85.81 132 PHE A CA 1
ATOM 1061 C C . PHE A 1 132 ? 12.328 -12.938 -10.273 1 85.81 132 PHE A C 1
ATOM 1063 O O . PHE A 1 132 ? 11.594 -12.68 -9.312 1 85.81 132 PHE A O 1
ATOM 1070 N N . ARG A 1 133 ? 11.891 -13.461 -11.375 1 90.44 133 ARG A N 1
ATOM 1071 C CA . ARG A 1 133 ? 10.523 -13.953 -11.453 1 90.44 133 ARG A CA 1
ATOM 1072 C C . ARG A 1 133 ? 10.422 -15.133 -12.414 1 90.44 133 ARG A C 1
ATOM 1074 O O . ARG A 1 133 ? 10.734 -15 -13.602 1 90.44 133 ARG A O 1
ATOM 1081 N N . ARG A 1 134 ? 10 -16.281 -11.883 1 89 134 ARG A N 1
ATOM 1082 C CA . ARG A 1 134 ? 9.758 -17.484 -12.672 1 89 134 ARG A CA 1
ATOM 1083 C C . ARG A 1 134 ? 8.398 -18.094 -12.352 1 89 134 ARG A C 1
ATOM 1085 O O . ARG A 1 134 ? 7.918 -17.969 -11.219 1 89 134 ARG A O 1
ATOM 1092 N N . SER A 1 135 ? 7.867 -18.672 -13.352 1 89.94 135 SER A N 1
ATOM 1093 C CA . SER A 1 135 ? 6.582 -19.328 -13.125 1 89.94 135 SER A CA 1
ATOM 1094 C C . SER A 1 135 ? 6.742 -20.578 -12.266 1 89.94 135 SER A C 1
ATOM 1096 O O . SER A 1 135 ? 7.699 -21.344 -12.422 1 89.94 135 SER A O 1
ATOM 1098 N N . LEU A 1 136 ? 5.812 -20.75 -11.398 1 90.75 136 LEU A N 1
ATOM 1099 C CA . LEU A 1 136 ? 5.75 -21.875 -10.484 1 90.75 136 LEU A CA 1
ATOM 1100 C C . LEU A 1 136 ? 4.371 -22.531 -10.516 1 90.75 136 LEU A C 1
ATOM 1102 O O . LEU A 1 136 ? 3.354 -21.844 -10.578 1 90.75 136 LEU A O 1
ATOM 1106 N N . ASP A 1 137 ? 4.328 -23.781 -10.477 1 91.12 137 ASP A N 1
ATOM 1107 C CA . ASP A 1 137 ? 3.068 -24.531 -10.445 1 91.12 137 ASP A CA 1
ATOM 1108 C C . ASP A 1 137 ? 2.695 -24.906 -9.008 1 91.12 137 ASP A C 1
ATOM 1110 O O . ASP A 1 137 ? 3.279 -25.828 -8.43 1 91.12 137 ASP A O 1
ATOM 1114 N N . LEU A 1 138 ? 1.627 -24.297 -8.539 1 93.38 138 LEU A N 1
ATOM 1115 C CA . LEU A 1 138 ? 1.262 -24.5 -7.137 1 93.38 138 LEU A CA 1
ATOM 1116 C C . LEU A 1 138 ? 0.286 -25.656 -6.988 1 93.38 138 LEU A C 1
ATOM 1118 O O . LEU A 1 138 ? -0.175 -25.953 -5.883 1 93.38 138 LEU A O 1
ATOM 1122 N N . ASP A 1 139 ? 0.002 -26.328 -8.055 1 91.69 139 ASP A N 1
ATOM 1123 C CA . ASP A 1 139 ? -0.817 -27.531 -7.98 1 91.69 139 ASP A CA 1
ATOM 1124 C C . ASP A 1 139 ? 0.025 -28.75 -7.59 1 91.69 139 ASP A C 1
ATOM 1126 O O . ASP A 1 139 ? -0.516 -29.812 -7.277 1 91.69 139 ASP A O 1
ATOM 1130 N N . GLN A 1 140 ? 1.311 -28.578 -7.555 1 91.19 140 GLN A N 1
ATOM 1131 C CA . GLN A 1 140 ? 2.227 -29.672 -7.215 1 91.19 140 GLN A CA 1
ATOM 1132 C C . GLN A 1 140 ? 2.26 -29.906 -5.707 1 91.19 140 GLN A C 1
ATOM 1134 O O . GLN A 1 140 ? 1.891 -29.031 -4.926 1 91.19 140 GLN A O 1
ATOM 1139 N N . PRO A 1 141 ? 2.762 -31.156 -5.348 1 92.19 141 PRO A N 1
ATOM 1140 C CA . PRO A 1 141 ? 3.004 -31.375 -3.92 1 92.19 141 PRO A CA 1
ATOM 1141 C C . PRO A 1 141 ? 4.023 -30.391 -3.342 1 92.19 141 PRO A C 1
ATOM 1143 O O . PRO A 1 141 ? 4.941 -29.969 -4.047 1 92.19 141 PRO A O 1
ATOM 1146 N N . VAL A 1 142 ? 3.846 -30.078 -2.09 1 89.69 142 VAL A N 1
ATOM 1147 C CA . VAL A 1 142 ? 4.629 -29.078 -1.39 1 89.69 142 VAL A CA 1
ATOM 1148 C C . VAL A 1 142 ? 6.117 -29.312 -1.629 1 89.69 142 VAL A C 1
ATOM 1150 O O . VAL A 1 142 ? 6.863 -28.391 -1.942 1 89.69 142 VAL A O 1
ATOM 1153 N N . GLU A 1 143 ? 6.57 -30.516 -1.443 1 90.88 143 GLU A N 1
ATOM 1154 C CA . GLU A 1 143 ? 7.98 -30.844 -1.618 1 90.88 143 GLU A CA 1
ATOM 1155 C C . GLU A 1 143 ? 8.453 -30.531 -3.037 1 90.88 143 GLU A C 1
ATOM 1157 O O . GLU A 1 143 ? 9.578 -30.078 -3.238 1 90.88 143 GLU A O 1
ATOM 1162 N N . GLN A 1 144 ? 7.609 -30.719 -3.961 1 93.12 144 GLN A N 1
ATOM 1163 C CA . GLN A 1 144 ? 7.957 -30.469 -5.355 1 93.12 144 GLN A CA 1
ATOM 1164 C C . GLN A 1 144 ? 8 -28.969 -5.648 1 93.12 144 GLN A C 1
ATOM 1166 O O . GLN A 1 144 ? 8.766 -28.516 -6.5 1 93.12 144 GLN A O 1
ATOM 1171 N N . ILE A 1 145 ? 7.195 -28.219 -4.949 1 92.81 145 ILE A N 1
ATOM 1172 C CA . ILE A 1 145 ? 7.188 -26.766 -5.105 1 92.81 145 ILE A CA 1
ATOM 1173 C C . ILE A 1 145 ? 8.539 -26.203 -4.691 1 92.81 145 ILE A C 1
ATOM 1175 O O . ILE A 1 145 ? 9.148 -25.422 -5.434 1 92.81 145 ILE A O 1
ATOM 1179 N N . TYR A 1 146 ? 9.047 -26.641 -3.58 1 91.12 146 TYR A N 1
ATOM 1180 C CA . TYR A 1 146 ? 10.336 -26.156 -3.102 1 91.12 146 TYR A CA 1
ATOM 1181 C C . TYR A 1 146 ? 11.461 -26.609 -4.027 1 91.12 146 TYR A C 1
ATOM 1183 O O . TYR A 1 146 ? 12.367 -25.844 -4.328 1 91.12 146 TYR A O 1
ATOM 1191 N N . ALA A 1 147 ? 11.375 -27.844 -4.43 1 91.5 147 ALA A N 1
ATOM 1192 C CA . ALA A 1 147 ? 12.406 -28.375 -5.324 1 91.5 147 ALA A CA 1
ATOM 1193 C C . ALA A 1 147 ? 12.445 -27.609 -6.637 1 91.5 147 ALA A C 1
ATOM 1195 O O . ALA A 1 147 ? 13.523 -27.297 -7.145 1 91.5 147 ALA A O 1
ATOM 1196 N N . GLU A 1 148 ? 11.305 -27.359 -7.148 1 90.94 148 GLU A N 1
ATOM 1197 C CA . GLU A 1 148 ? 11.219 -26.609 -8.398 1 90.94 148 GLU A CA 1
ATOM 1198 C C . GLU A 1 148 ? 11.758 -25.188 -8.227 1 90.94 148 GLU A C 1
ATOM 1200 O O . GLU A 1 148 ? 12.469 -24.672 -9.094 1 90.94 148 GLU A O 1
ATOM 1205 N N . ALA A 1 149 ? 11.414 -24.547 -7.133 1 89.5 149 ALA A N 1
ATOM 1206 C CA . ALA A 1 149 ? 11.898 -23.203 -6.863 1 89.5 149 ALA A CA 1
ATOM 1207 C C . ALA A 1 149 ? 13.43 -23.172 -6.797 1 89.5 149 ALA A C 1
ATOM 1209 O O . ALA A 1 149 ? 14.062 -22.25 -7.32 1 89.5 149 ALA A O 1
ATOM 1210 N N . GLU A 1 150 ? 13.992 -24.172 -6.207 1 89.44 150 GLU A N 1
ATOM 1211 C CA . GLU A 1 150 ? 15.445 -24.281 -6.125 1 89.44 150 GLU A CA 1
ATOM 1212 C C . GLU A 1 150 ? 16.062 -24.484 -7.504 1 89.44 150 GLU A C 1
ATOM 1214 O O . GLU A 1 150 ? 17.078 -23.859 -7.832 1 89.44 150 GLU A O 1
ATOM 1219 N N . ARG A 1 151 ? 15.461 -25.266 -8.211 1 89.62 151 ARG A N 1
ATOM 1220 C CA . ARG A 1 151 ? 15.945 -25.531 -9.562 1 89.62 151 ARG A CA 1
ATOM 1221 C C . ARG A 1 151 ? 15.93 -24.266 -10.414 1 89.62 151 ARG A C 1
ATOM 1223 O O . ARG A 1 151 ? 16.859 -24.016 -11.18 1 89.62 151 ARG A O 1
ATOM 1230 N N . LEU A 1 152 ? 14.891 -23.516 -10.242 1 86.69 152 LEU A N 1
ATOM 1231 C CA . LEU A 1 152 ? 14.695 -22.312 -11.055 1 86.69 152 LEU A CA 1
ATOM 1232 C C . LEU A 1 152 ? 15.75 -21.266 -10.727 1 86.69 152 LEU A C 1
ATOM 1234 O O . LEU A 1 152 ? 16.078 -20.422 -11.57 1 86.69 152 LEU A O 1
ATOM 1238 N N . LEU A 1 153 ? 16.328 -21.312 -9.539 1 85.81 153 LEU A N 1
ATOM 1239 C CA . LEU A 1 153 ? 17.344 -20.344 -9.133 1 85.81 153 LEU A CA 1
ATOM 1240 C C . LEU A 1 153 ? 18.609 -20.516 -9.953 1 85.81 153 LEU A C 1
ATOM 1242 O O . LEU A 1 153 ? 19.359 -19.562 -10.172 1 85.81 153 LEU A O 1
ATOM 1246 N N . THR A 1 154 ? 18.812 -21.688 -10.367 1 83.25 154 THR A N 1
ATOM 1247 C CA . THR A 1 154 ? 20.062 -21.984 -11.055 1 83.25 154 THR A CA 1
ATOM 1248 C C . THR A 1 154 ? 19.812 -22.25 -12.539 1 83.25 154 THR A C 1
ATOM 1250 O O . THR A 1 154 ? 20.75 -22.531 -13.289 1 83.25 154 THR A O 1
ATOM 1253 N N . ASP A 1 155 ? 18.609 -22.094 -12.992 1 81.69 155 ASP A N 1
ATOM 1254 C CA . ASP A 1 155 ? 18.266 -22.312 -14.391 1 81.69 155 ASP A CA 1
ATOM 1255 C C . ASP A 1 155 ? 18.812 -21.188 -15.273 1 81.69 155 ASP A C 1
ATOM 1257 O O . ASP A 1 155 ? 18.656 -20 -14.945 1 81.69 155 ASP A O 1
ATOM 1261 N N . PRO A 1 156 ? 19.438 -21.391 -16.297 1 76.25 156 PRO A N 1
ATOM 1262 C CA . PRO A 1 156 ? 20.125 -20.391 -17.125 1 76.25 156 PRO A CA 1
ATOM 1263 C C . PRO A 1 156 ? 19.141 -19.469 -17.844 1 76.25 156 PRO A C 1
ATOM 1265 O O . PRO A 1 156 ? 19.547 -18.422 -18.359 1 76.25 156 PRO A O 1
ATOM 1268 N N . GLY A 1 157 ? 17.938 -19.547 -17.719 1 71.44 157 GLY A N 1
ATOM 1269 C CA . GLY A 1 157 ? 16.984 -18.688 -18.375 1 71.44 157 GLY A CA 1
ATOM 1270 C C . GLY A 1 157 ? 16.891 -17.312 -17.75 1 71.44 157 GLY A C 1
ATOM 1271 O O . GLY A 1 157 ? 17.609 -17 -16.812 1 71.44 157 GLY A O 1
ATOM 1272 N N . PRO A 1 158 ? 16.188 -16.469 -18.594 1 73.88 158 PRO A N 1
ATOM 1273 C CA . PRO A 1 158 ? 16.062 -15.109 -18.047 1 73.88 158 PRO A CA 1
ATOM 1274 C C . PRO A 1 158 ? 15.523 -15.102 -16.609 1 73.88 158 PRO A C 1
ATOM 1276 O O . PRO A 1 158 ? 14.578 -15.844 -16.312 1 73.88 158 PRO A O 1
ATOM 1279 N N . ALA A 1 159 ? 16.156 -14.406 -15.828 1 73.12 159 ALA A N 1
ATOM 1280 C CA . ALA A 1 159 ? 15.773 -14.305 -14.422 1 73.12 159 ALA A CA 1
ATOM 1281 C C . ALA A 1 159 ? 14.383 -13.688 -14.273 1 73.12 159 ALA A C 1
ATOM 1283 O O . ALA A 1 159 ? 13.68 -13.953 -13.297 1 73.12 159 ALA A O 1
ATOM 1284 N N . TYR A 1 160 ? 14.031 -12.852 -15.219 1 74.94 160 TYR A N 1
ATOM 1285 C CA . TYR A 1 160 ? 12.766 -12.133 -15.102 1 74.94 160 TYR A CA 1
ATOM 1286 C C . TYR A 1 160 ? 11.906 -12.328 -16.344 1 74.94 160 TYR A C 1
ATOM 1288 O O . TYR A 1 160 ? 12.328 -12.008 -17.453 1 74.94 160 TYR A O 1
ATOM 1296 N N . GLN A 1 161 ? 10.789 -12.969 -16.141 1 66 161 GLN A N 1
ATOM 1297 C CA . GLN A 1 161 ? 9.773 -13.078 -17.188 1 66 161 GLN A CA 1
ATOM 1298 C C . GLN A 1 161 ? 8.656 -12.062 -16.969 1 66 161 GLN A C 1
ATOM 1300 O O . GLN A 1 161 ? 7.918 -12.148 -15.977 1 66 161 GLN A O 1
ATOM 1305 N N . PRO A 1 162 ? 8.664 -10.984 -17.828 1 56.22 162 PRO A N 1
ATOM 1306 C CA . PRO A 1 162 ? 7.637 -9.961 -17.625 1 56.22 162 PRO A CA 1
ATOM 1307 C C . PRO A 1 162 ? 6.223 -10.531 -17.656 1 56.22 162 PRO A C 1
ATOM 1309 O O . PRO A 1 162 ? 5.969 -11.547 -18.297 1 56.22 162 PRO A O 1
ATOM 1312 N N . ILE A 1 163 ? 5.328 -10.148 -16.656 1 53.88 163 ILE A N 1
ATOM 1313 C CA . ILE A 1 163 ? 3.92 -10.531 -16.641 1 53.88 163 ILE A CA 1
ATOM 1314 C C . ILE A 1 163 ? 3.172 -9.805 -17.75 1 53.88 163 ILE A C 1
ATOM 1316 O O . ILE A 1 163 ? 3.369 -8.609 -17.969 1 53.88 163 ILE A O 1
ATOM 1320 N N . LEU A 1 164 ? 2.709 -10.516 -18.719 1 46.16 164 LEU A N 1
ATOM 1321 C CA . LEU A 1 164 ? 1.845 -9.859 -19.688 1 46.16 164 LEU A CA 1
ATOM 1322 C C . LEU A 1 164 ? 0.711 -9.109 -19 1 46.16 164 LEU A C 1
ATOM 1324 O O . LEU A 1 164 ? 0.157 -9.594 -18.016 1 46.16 164 LEU A O 1
ATOM 1328 N N . SER A 1 165 ? 0.77 -7.801 -18.953 1 44.41 165 SER A N 1
ATOM 1329 C CA . SER A 1 165 ? -0.052 -6.781 -18.312 1 44.41 165 SER A CA 1
ATOM 1330 C C . SER A 1 165 ? -1.536 -7.105 -18.438 1 44.41 165 SER A C 1
ATOM 1332 O O . SER A 1 165 ? -2.365 -6.555 -17.719 1 44.41 165 SER A O 1
ATOM 1334 N N . SER A 1 166 ? -2.102 -7.555 -19.578 1 43.31 166 SER A N 1
ATOM 1335 C CA . SER A 1 166 ? -3.531 -7.391 -19.812 1 43.31 166 SER A CA 1
ATOM 1336 C C . SER A 1 166 ? -4.336 -8.484 -19.125 1 43.31 166 SER A C 1
ATOM 1338 O O . SER A 1 166 ? -3.926 -9.648 -19.109 1 43.31 166 SER A O 1
ATOM 1340 N N . PRO A 1 167 ? -5.32 -8.125 -18.188 1 45.03 167 PRO A N 1
ATOM 1341 C CA . PRO A 1 167 ? -6.273 -9.164 -17.797 1 45.03 167 PRO A CA 1
ATOM 1342 C C . PRO A 1 167 ? -6.703 -10.055 -18.953 1 45.03 167 PRO A C 1
ATOM 1344 O O . PRO A 1 167 ? -6.703 -9.609 -20.109 1 45.03 167 PRO A O 1
ATOM 1347 N N . PRO A 1 168 ? -6.695 -11.336 -18.891 1 34.88 168 PRO A N 1
ATOM 1348 C CA . PRO A 1 168 ? -7.285 -12.047 -20.031 1 34.88 168 PRO A CA 1
ATOM 1349 C C . PRO A 1 168 ? -8.586 -11.414 -20.516 1 34.88 168 PRO A C 1
ATOM 1351 O O . PRO A 1 168 ? -9.305 -10.789 -19.734 1 34.88 168 PRO A O 1
ATOM 1354 N N . ASP A 1 169 ? -8.688 -11.023 -21.781 1 33.66 169 ASP A N 1
ATOM 1355 C CA . ASP A 1 169 ? -9.938 -10.633 -22.422 1 33.66 169 ASP A CA 1
ATOM 1356 C C . ASP A 1 169 ? -11.102 -11.477 -21.906 1 33.66 169 ASP A C 1
ATOM 1358 O O . ASP A 1 169 ? -11.047 -12.711 -21.938 1 33.66 169 ASP A O 1
ATOM 1362 N N . GLN A 1 170 ? -11.859 -11.086 -20.906 1 34.69 170 GLN A N 1
ATOM 1363 C CA . GLN A 1 170 ? -13.148 -11.758 -20.766 1 34.69 170 GLN A CA 1
ATOM 1364 C C . GLN A 1 170 ? -13.75 -12.062 -22.141 1 34.69 170 GLN A C 1
ATOM 1366 O O . GLN A 1 170 ? -14.188 -11.156 -22.844 1 34.69 170 GLN A O 1
ATOM 1371 N N . GLN A 1 171 ? -13.273 -12.914 -22.969 1 25.48 171 GLN A N 1
ATOM 1372 C CA . GLN A 1 171 ? -14.031 -13.492 -24.062 1 25.48 171 GLN A CA 1
ATOM 1373 C C . GLN A 1 171 ? -15.398 -13.969 -23.594 1 25.48 171 GLN A C 1
ATOM 1375 O O . GLN A 1 171 ? -15.5 -14.898 -22.797 1 25.48 171 GLN A O 1
ATOM 1380 N N . ARG A 1 172 ? -16.469 -13.078 -23.453 1 23.72 172 ARG A N 1
ATOM 1381 C CA . ARG A 1 172 ? -17.719 -13.609 -24.016 1 23.72 172 ARG A CA 1
ATOM 1382 C C . ARG A 1 172 ? -17.578 -13.852 -25.516 1 23.72 172 ARG A C 1
ATOM 1384 O O . ARG A 1 172 ? -16.906 -13.094 -26.203 1 23.72 172 ARG A O 1
ATOM 1391 N N . MET B 1 1 ? -5.473 -19.562 8.867 1 70.44 1 MET B N 1
ATOM 1392 C CA . MET B 1 1 ? -4.176 -19.266 8.273 1 70.44 1 MET B CA 1
ATOM 1393 C C . MET B 1 1 ? -4.32 -18.266 7.129 1 70.44 1 MET B C 1
ATOM 1395 O O . MET B 1 1 ? -4.773 -18.625 6.039 1 70.44 1 MET B O 1
ATOM 1399 N N . GLY B 1 2 ? -4.375 -16.906 7.34 1 88.38 2 GLY B N 1
ATOM 1400 C CA . GLY B 1 2 ? -4.766 -15.773 6.512 1 88.38 2 GLY B CA 1
ATOM 1401 C C . GLY B 1 2 ? -3.66 -14.75 6.34 1 88.38 2 GLY B C 1
ATOM 1402 O O . GLY B 1 2 ? -2.49 -15.039 6.605 1 88.38 2 GLY B O 1
ATOM 1403 N N . ILE B 1 3 ? -3.891 -13.805 5.676 1 97.5 3 ILE B N 1
ATOM 1404 C CA . ILE B 1 3 ? -2.992 -12.672 5.496 1 97.5 3 ILE B CA 1
ATOM 1405 C C . ILE B 1 3 ? -2.545 -12.148 6.859 1 97.5 3 ILE B C 1
ATOM 1407 O O . ILE B 1 3 ? -3.355 -12.016 7.781 1 97.5 3 ILE B O 1
ATOM 1411 N N . ILE B 1 4 ? -1.262 -11.875 6.988 1 96.62 4 ILE B N 1
ATOM 1412 C CA . ILE B 1 4 ? -0.775 -11.453 8.297 1 96.62 4 ILE B CA 1
ATOM 1413 C C . ILE B 1 4 ? -0.449 -9.961 8.266 1 96.62 4 ILE B C 1
ATOM 1415 O O . ILE B 1 4 ? -0.338 -9.32 9.312 1 96.62 4 ILE B O 1
ATOM 1419 N N . GLU B 1 5 ? -0.236 -9.414 7.012 1 97.75 5 GLU B N 1
ATOM 1420 C CA . GLU B 1 5 ? 0.007 -7.977 6.926 1 97.75 5 GLU B CA 1
ATOM 1421 C C . GLU B 1 5 ? 0.078 -7.516 5.473 1 97.75 5 GLU B C 1
ATOM 1423 O O . GLU B 1 5 ? 0.224 -8.336 4.562 1 97.75 5 GLU B O 1
ATOM 1428 N N . LEU B 1 6 ? -0.079 -6.211 5.336 1 98.56 6 LEU B N 1
ATOM 1429 C CA . LEU B 1 6 ? 0.301 -5.562 4.086 1 98.56 6 LEU B CA 1
ATOM 1430 C C . LEU B 1 6 ? 1.815 -5.57 3.908 1 98.56 6 LEU B C 1
ATOM 1432 O O . LEU B 1 6 ? 2.551 -5.121 4.789 1 98.56 6 LEU B O 1
ATOM 1436 N N . GLY B 1 7 ? 2.322 -6.047 2.777 1 98.12 7 GLY B N 1
ATOM 1437 C CA . GLY B 1 7 ? 3.754 -6.16 2.545 1 98.12 7 GLY B CA 1
ATOM 1438 C C . GLY B 1 7 ? 4.32 -5.008 1.736 1 98.12 7 GLY B C 1
ATOM 1439 O O . GLY B 1 7 ? 5.25 -4.332 2.178 1 98.12 7 GLY B O 1
ATOM 1440 N N . HIS B 1 8 ? 3.832 -4.867 0.539 1 98.56 8 HIS B N 1
ATOM 1441 C CA . HIS B 1 8 ? 4.352 -3.805 -0.315 1 98.56 8 HIS B CA 1
ATOM 1442 C C . HIS B 1 8 ? 3.303 -3.344 -1.321 1 98.56 8 HIS B C 1
ATOM 1444 O O . HIS B 1 8 ? 2.264 -3.988 -1.481 1 98.56 8 HIS B O 1
ATOM 1450 N N . THR B 1 9 ? 3.527 -2.195 -1.812 1 98.81 9 THR B N 1
ATOM 1451 C CA . THR B 1 9 ? 2.754 -1.605 -2.9 1 98.81 9 THR B CA 1
ATOM 1452 C C . THR B 1 9 ? 3.676 -0.959 -3.93 1 98.81 9 THR B C 1
ATOM 1454 O O . THR B 1 9 ? 4.883 -1.21 -3.936 1 98.81 9 THR B O 1
ATOM 1457 N N . GLY B 1 10 ? 3.041 -0.293 -4.953 1 98.62 10 GLY B N 1
ATOM 1458 C CA . GLY B 1 10 ? 3.902 0.318 -5.953 1 98.62 10 GLY B CA 1
ATOM 1459 C C . GLY B 1 10 ? 3.148 1.193 -6.934 1 98.62 10 GLY B C 1
ATOM 1460 O O . GLY B 1 10 ? 1.916 1.219 -6.934 1 98.62 10 GLY B O 1
ATOM 1461 N N . PHE B 1 11 ? 3.977 1.881 -7.738 1 98.69 11 PHE B N 1
ATOM 1462 C CA . PHE B 1 11 ? 3.449 2.766 -8.773 1 98.69 11 PHE B CA 1
ATOM 1463 C C . PHE B 1 11 ? 4.074 2.449 -10.125 1 98.69 11 PHE B C 1
ATOM 1465 O O . PHE B 1 11 ? 5.273 2.176 -10.219 1 98.69 11 PHE B O 1
ATOM 1472 N N . TRP B 1 12 ? 3.201 2.453 -11.086 1 98.56 12 TRP B N 1
ATOM 1473 C CA . TRP B 1 12 ? 3.709 2.758 -12.422 1 98.56 12 TRP B CA 1
ATOM 1474 C C . TRP B 1 12 ? 4.051 4.238 -12.555 1 98.56 12 TRP B C 1
ATOM 1476 O O . TRP B 1 12 ? 3.268 5.102 -12.141 1 98.56 12 TRP B O 1
ATOM 1486 N N . VAL B 1 13 ? 5.188 4.523 -13.156 1 98.62 13 VAL B N 1
ATOM 1487 C CA . VAL B 1 13 ? 5.602 5.922 -13.156 1 98.62 13 VAL B CA 1
ATOM 1488 C C . VAL B 1 13 ? 6.031 6.332 -14.562 1 98.62 13 VAL B C 1
ATOM 1490 O O . VAL B 1 13 ? 6.332 5.477 -15.398 1 98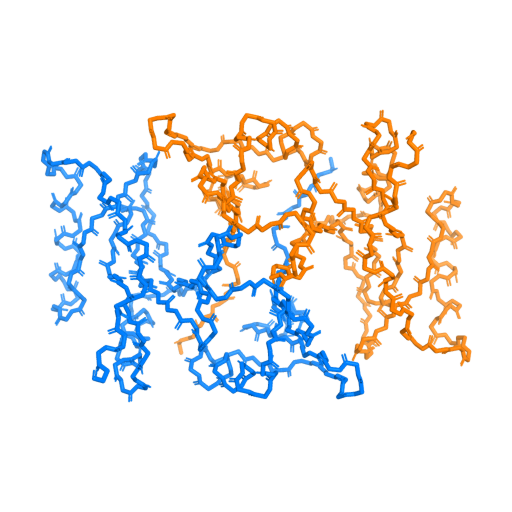.62 13 VAL B O 1
ATOM 1493 N N . THR B 1 14 ? 6.031 7.621 -14.844 1 98.44 14 THR B N 1
ATOM 1494 C CA . THR B 1 14 ? 6.484 8.195 -16.109 1 98.44 14 THR B CA 1
ATOM 1495 C C . THR B 1 14 ? 7.984 8.469 -16.062 1 98.44 14 THR B C 1
ATOM 1497 O O . THR B 1 14 ? 8.719 8.062 -16.969 1 98.44 14 THR B O 1
ATOM 1500 N N . ASP B 1 15 ? 8.43 9.125 -15.07 1 98.62 15 ASP B N 1
ATOM 1501 C CA . ASP B 1 15 ? 9.836 9.492 -14.891 1 98.62 15 ASP B CA 1
ATOM 1502 C C . ASP B 1 15 ? 10.445 8.766 -13.695 1 98.62 15 ASP B C 1
ATOM 1504 O O . ASP B 1 15 ? 10.469 9.289 -12.586 1 98.62 15 ASP B O 1
ATOM 1508 N N . LEU B 1 16 ? 11.031 7.609 -14.008 1 98.75 16 LEU B N 1
ATOM 1509 C CA . LEU B 1 16 ? 11.523 6.723 -12.961 1 98.75 16 LEU B CA 1
ATOM 1510 C C . LEU B 1 16 ? 12.625 7.391 -12.156 1 98.75 16 LEU B C 1
ATOM 1512 O O . LEU B 1 16 ? 12.664 7.273 -10.93 1 98.75 16 LEU B O 1
ATOM 1516 N N . ALA B 1 17 ? 13.508 8.047 -12.797 1 98.69 17 ALA B N 1
ATOM 1517 C CA . ALA B 1 17 ? 14.625 8.695 -12.109 1 98.69 17 ALA B CA 1
ATOM 1518 C C . ALA B 1 17 ? 14.125 9.773 -11.148 1 98.69 17 ALA B C 1
ATOM 1520 O O . ALA B 1 17 ? 14.586 9.852 -10.008 1 98.69 17 ALA B O 1
ATOM 1521 N N . ARG B 1 18 ? 13.211 10.578 -11.586 1 98.56 18 ARG B N 1
ATOM 1522 C CA . ARG B 1 18 ? 12.648 11.648 -10.766 1 98.56 18 ARG B CA 1
ATOM 1523 C C . ARG B 1 18 ? 11.922 11.086 -9.547 1 98.56 18 ARG B C 1
ATOM 1525 O O . ARG B 1 18 ? 12.062 11.602 -8.438 1 98.56 18 ARG B O 1
ATOM 1532 N N . MET B 1 19 ? 11.164 10.078 -9.789 1 98.69 19 MET B N 1
ATOM 1533 C CA . MET B 1 19 ? 10.398 9.461 -8.711 1 98.69 19 MET B CA 1
ATOM 1534 C C . MET B 1 19 ? 11.328 8.773 -7.719 1 98.69 19 MET B C 1
ATOM 1536 O O . MET B 1 19 ? 11.125 8.859 -6.504 1 98.69 19 MET B O 1
ATOM 1540 N N . THR B 1 20 ? 12.312 8.102 -8.195 1 98.81 20 THR B N 1
ATOM 1541 C CA . THR B 1 20 ? 13.281 7.461 -7.316 1 98.81 20 THR B CA 1
ATOM 1542 C C . THR B 1 20 ? 13.992 8.5 -6.449 1 98.81 20 THR B C 1
ATOM 1544 O O . THR B 1 20 ? 14.148 8.297 -5.242 1 98.81 20 THR B O 1
ATOM 1547 N N . ASP B 1 21 ? 14.391 9.57 -7.059 1 98.62 21 ASP B N 1
ATOM 1548 C CA . ASP B 1 21 ? 15.039 10.648 -6.324 1 98.62 21 ASP B CA 1
ATOM 1549 C C . ASP B 1 21 ? 14.148 11.172 -5.207 1 98.62 21 ASP B C 1
ATOM 1551 O O . ASP B 1 21 ? 14.602 11.367 -4.078 1 98.62 21 ASP B O 1
ATOM 1555 N N . PHE B 1 22 ? 12.93 11.375 -5.512 1 98.44 22 PHE B N 1
ATOM 1556 C CA . PHE B 1 22 ? 11.984 11.898 -4.527 1 98.44 22 PHE B CA 1
ATOM 1557 C C . PHE B 1 22 ? 11.883 10.961 -3.328 1 98.44 22 PHE B C 1
ATOM 1559 O O . PHE B 1 22 ? 12.023 11.398 -2.182 1 98.44 22 PHE B O 1
ATOM 1566 N N . TYR B 1 23 ? 11.633 9.672 -3.543 1 98.69 23 TYR B N 1
ATOM 1567 C CA . TYR B 1 23 ? 11.367 8.734 -2.459 1 98.69 23 TYR B CA 1
ATOM 1568 C C . TYR B 1 23 ? 12.641 8.438 -1.671 1 98.69 23 TYR B C 1
ATOM 1570 O O . TYR B 1 23 ? 12.578 8.07 -0.495 1 98.69 23 TYR B O 1
ATOM 1578 N N . THR B 1 24 ? 13.789 8.602 -2.299 1 98.31 24 THR B N 1
ATOM 1579 C CA . THR B 1 24 ? 15.031 8.406 -1.563 1 98.31 24 THR B CA 1
ATOM 1580 C C . THR B 1 24 ? 15.43 9.688 -0.829 1 98.31 24 THR B C 1
ATOM 1582 O O . THR B 1 24 ? 15.57 9.688 0.396 1 98.31 24 THR B O 1
ATOM 1585 N N . ARG B 1 25 ? 15.477 10.766 -1.491 1 96.94 25 ARG B N 1
ATOM 1586 C CA . ARG B 1 25 ? 15.992 12.008 -0.917 1 96.94 25 ARG B CA 1
ATOM 1587 C C . ARG B 1 25 ? 14.984 12.625 0.048 1 96.94 25 ARG B C 1
ATOM 1589 O O . ARG B 1 25 ? 15.352 13.07 1.138 1 96.94 25 ARG B O 1
ATOM 1596 N N . VAL B 1 26 ? 13.766 12.656 -0.332 1 96.62 26 VAL B N 1
ATOM 1597 C CA . VAL B 1 26 ? 12.758 13.359 0.458 1 96.62 26 VAL B CA 1
ATOM 1598 C C . VAL B 1 26 ? 12.203 12.438 1.535 1 96.62 26 VAL B C 1
ATOM 1600 O O . VAL B 1 26 ? 12.117 12.812 2.705 1 96.62 26 VAL B O 1
ATOM 1603 N N . LEU B 1 27 ? 11.891 11.164 1.17 1 97.75 27 LEU B N 1
ATOM 1604 C CA . LEU B 1 27 ? 11.266 10.281 2.146 1 97.75 27 LEU B CA 1
ATOM 1605 C C . LEU B 1 27 ? 12.312 9.445 2.869 1 97.75 27 LEU B C 1
ATOM 1607 O O . LEU B 1 27 ? 12.031 8.852 3.912 1 97.75 27 LEU B O 1
ATOM 1611 N N . GLY B 1 28 ? 13.477 9.352 2.297 1 97.38 28 GLY B N 1
ATOM 1612 C CA . GLY B 1 28 ? 14.562 8.656 2.977 1 97.38 28 GLY B CA 1
ATOM 1613 C C . GLY B 1 28 ? 14.523 7.156 2.783 1 97.38 28 GLY B C 1
ATOM 1614 O O . GLY B 1 28 ? 15.125 6.41 3.562 1 97.38 28 GLY B O 1
ATOM 1615 N N . LEU B 1 29 ? 13.789 6.664 1.829 1 98.44 29 LEU B N 1
ATOM 1616 C CA . LEU B 1 29 ? 13.797 5.23 1.56 1 98.44 29 LEU B CA 1
ATOM 1617 C C . LEU B 1 29 ? 15.117 4.801 0.92 1 98.44 29 LEU B C 1
ATOM 1619 O O . LEU B 1 29 ? 15.812 5.621 0.313 1 98.44 29 LEU B O 1
ATOM 1623 N N . THR B 1 30 ? 15.406 3.512 1.066 1 98.44 30 THR B N 1
ATOM 1624 C CA . THR B 1 30 ? 16.625 2.941 0.512 1 98.44 30 THR B CA 1
ATOM 1625 C C . THR B 1 30 ? 16.312 2.09 -0.716 1 98.44 30 THR B C 1
ATOM 1627 O O . THR B 1 30 ? 15.398 1.269 -0.693 1 98.44 30 THR B O 1
ATOM 1630 N N . VAL B 1 31 ? 17.062 2.344 -1.791 1 98.5 31 VAL B N 1
ATOM 1631 C CA . VAL B 1 31 ? 16.984 1.438 -2.932 1 98.5 31 VAL B CA 1
ATOM 1632 C C . VAL B 1 31 ? 17.609 0.097 -2.574 1 98.5 31 VAL B C 1
ATOM 1634 O O . VAL B 1 31 ? 18.797 0.036 -2.217 1 98.5 31 VAL B O 1
ATOM 1637 N N . THR B 1 32 ? 16.828 -0.963 -2.697 1 97.5 32 THR B N 1
ATOM 1638 C CA . THR B 1 32 ? 17.328 -2.281 -2.322 1 97.5 32 THR B CA 1
ATOM 1639 C C . THR B 1 32 ? 17.703 -3.09 -3.561 1 97.5 32 THR B C 1
ATOM 1641 O O . THR B 1 32 ? 18.516 -4.016 -3.48 1 97.5 32 THR B O 1
ATOM 1644 N N . ASP B 1 33 ? 17.047 -2.832 -4.691 1 96.5 33 ASP B N 1
ATOM 1645 C CA . ASP B 1 33 ? 17.328 -3.449 -5.984 1 96.5 33 ASP B CA 1
ATOM 1646 C C . ASP B 1 33 ? 16.781 -2.602 -7.129 1 96.5 33 ASP B C 1
ATOM 1648 O O . ASP B 1 33 ? 15.883 -1.778 -6.922 1 96.5 33 ASP B O 1
ATOM 1652 N N . GLU B 1 34 ? 17.375 -2.83 -8.25 1 96.06 34 GLU B N 1
ATOM 1653 C CA . GLU B 1 34 ? 16.891 -2.164 -9.461 1 96.06 34 GLU B CA 1
ATOM 1654 C C . GLU B 1 34 ? 17.328 -2.908 -10.719 1 96.06 34 GLU B C 1
ATOM 1656 O O . GLU B 1 34 ? 18.25 -3.719 -10.672 1 96.06 34 GLU B O 1
ATOM 1661 N N . ASP B 1 35 ? 16.594 -2.699 -11.734 1 95.25 35 ASP B N 1
ATOM 1662 C CA . ASP B 1 35 ? 16.953 -3.156 -13.078 1 95.25 35 ASP B CA 1
ATOM 1663 C C . ASP B 1 35 ? 16.656 -2.078 -14.117 1 95.25 35 ASP B C 1
ATOM 1665 O O . ASP B 1 35 ? 15.508 -1.903 -14.531 1 95.25 35 ASP B O 1
ATOM 1669 N N . PRO B 1 36 ? 17.703 -1.4 -14.531 1 93.31 36 PRO B N 1
ATOM 1670 C CA . PRO B 1 36 ? 17.5 -0.292 -15.469 1 93.31 36 PRO B CA 1
ATOM 1671 C C . PRO B 1 36 ? 16.875 -0.736 -16.781 1 93.31 36 PRO B C 1
ATOM 1673 O O . PRO B 1 36 ? 16.109 0.022 -17.391 1 93.31 36 PRO B O 1
ATOM 1676 N N . ASP B 1 37 ? 17.141 -1.92 -17.203 1 92.56 37 ASP B N 1
ATOM 1677 C CA . ASP B 1 37 ? 16.609 -2.406 -18.469 1 92.56 37 ASP B CA 1
ATOM 1678 C C . ASP B 1 37 ? 15.094 -2.607 -18.375 1 92.56 37 ASP B C 1
ATOM 1680 O O . ASP B 1 37 ? 14.359 -2.293 -19.328 1 92.56 37 ASP B O 1
ATOM 1684 N N . LEU B 1 38 ? 14.672 -3.039 -17.266 1 92.69 38 LEU B N 1
ATOM 1685 C CA . LEU B 1 38 ? 13.25 -3.262 -17.047 1 92.69 38 LEU B CA 1
ATOM 1686 C C . LEU B 1 38 ? 12.578 -1.998 -16.531 1 92.69 38 LEU B C 1
ATOM 1688 O O . LEU B 1 38 ? 11.344 -1.918 -16.484 1 92.69 38 LEU B O 1
ATOM 1692 N N . GLY B 1 39 ? 13.438 -1.046 -16.172 1 97.06 39 GLY B N 1
ATOM 1693 C CA . GLY B 1 39 ? 12.898 0.19 -15.617 1 97.06 39 GLY B CA 1
ATOM 1694 C C . GLY B 1 39 ? 12.172 -0.009 -14.305 1 97.06 39 GLY B C 1
ATOM 1695 O O . GLY B 1 39 ? 11.062 0.499 -14.117 1 97.06 39 GLY B O 1
ATOM 1696 N N . ILE B 1 40 ? 12.773 -0.768 -13.414 1 97.44 40 ILE B N 1
ATOM 1697 C CA . ILE B 1 40 ? 12.117 -1.095 -12.148 1 97.44 40 ILE B CA 1
ATOM 1698 C C . ILE B 1 40 ? 13.078 -0.825 -10.992 1 97.44 40 ILE B C 1
ATOM 1700 O O . ILE B 1 40 ? 14.273 -1.102 -11.086 1 97.44 40 ILE B O 1
ATOM 1704 N N . VAL B 1 41 ? 12.562 -0.25 -9.898 1 98.44 41 VAL B N 1
ATOM 1705 C CA . VAL B 1 41 ? 13.312 0.061 -8.688 1 98.44 41 VAL B CA 1
ATOM 1706 C C . VAL B 1 41 ? 12.539 -0.425 -7.465 1 98.44 41 VAL B C 1
ATOM 1708 O O . VAL B 1 41 ? 11.328 -0.235 -7.375 1 98.44 41 VAL B O 1
ATOM 1711 N N . PHE B 1 42 ? 13.242 -1.066 -6.543 1 98.31 42 PHE B N 1
ATOM 1712 C CA . PHE B 1 42 ? 12.68 -1.513 -5.273 1 98.31 42 PHE B CA 1
ATOM 1713 C C . PHE B 1 42 ? 13.211 -0.667 -4.121 1 98.31 42 PHE B C 1
ATOM 1715 O O . PHE B 1 42 ? 14.414 -0.394 -4.047 1 98.31 42 PHE B O 1
ATOM 1722 N N . LEU B 1 43 ? 12.289 -0.243 -3.207 1 98.75 43 LEU B N 1
ATOM 1723 C CA . LEU B 1 43 ? 12.68 0.631 -2.105 1 98.75 43 LEU B CA 1
ATOM 1724 C C . LEU B 1 43 ? 12.125 0.114 -0.782 1 98.75 43 LEU B C 1
ATOM 1726 O O . LEU B 1 43 ? 11.055 -0.497 -0.748 1 98.75 43 LEU B O 1
ATOM 1730 N N . SER B 1 44 ? 12.906 0.437 0.283 1 98.31 44 SER B N 1
ATOM 1731 C CA . SER B 1 44 ? 12.492 0.02 1.62 1 98.31 44 SER B CA 1
ATOM 1732 C C . SER B 1 44 ? 12.844 1.078 2.66 1 98.31 44 SER B C 1
ATOM 1734 O O . SER B 1 44 ? 13.906 1.692 2.596 1 98.31 44 SER B O 1
ATOM 1736 N N . SER B 1 45 ? 11.906 1.27 3.619 1 98.06 45 SER B N 1
ATOM 1737 C CA . SER B 1 45 ? 12.219 2.098 4.781 1 98.06 45 SER B CA 1
ATOM 1738 C C . SER B 1 45 ? 13 1.313 5.828 1 98.06 45 SER B C 1
ATOM 1740 O O . SER B 1 45 ? 13.609 1.9 6.727 1 98.06 45 SER B O 1
ATOM 1742 N N . ARG B 1 46 ? 12.961 0.04 5.742 1 96.81 46 ARG B N 1
ATOM 1743 C CA . ARG B 1 46 ? 13.609 -0.876 6.672 1 96.81 46 ARG B CA 1
ATOM 1744 C C . ARG B 1 46 ? 14.266 -2.035 5.934 1 96.81 46 ARG B C 1
ATOM 1746 O O . ARG B 1 46 ? 13.875 -3.191 6.109 1 96.81 46 ARG B O 1
ATOM 1753 N N . PRO B 1 47 ? 15.352 -1.785 5.219 1 94.81 47 PRO B N 1
ATOM 1754 C CA . PRO B 1 47 ? 15.938 -2.766 4.301 1 94.81 47 PRO B CA 1
ATOM 1755 C C . PRO B 1 47 ? 16.469 -4.004 5.023 1 94.81 47 PRO B C 1
ATOM 1757 O O . PRO B 1 47 ? 16.578 -5.07 4.414 1 94.81 47 PRO B O 1
ATOM 1760 N N . ASP B 1 48 ? 16.75 -3.873 6.312 1 92.75 48 ASP B N 1
ATOM 1761 C CA . ASP B 1 48 ? 17.25 -5.02 7.062 1 92.75 48 ASP B CA 1
ATOM 1762 C C . ASP B 1 48 ? 16.125 -5.977 7.434 1 92.75 48 ASP B C 1
ATOM 1764 O O . ASP B 1 48 ? 16.375 -7.117 7.832 1 92.75 48 ASP B O 1
ATOM 1768 N N . THR B 1 49 ? 14.867 -5.566 7.27 1 92 49 THR B N 1
ATOM 1769 C CA . THR B 1 49 ? 13.711 -6.332 7.707 1 92 49 THR B CA 1
ATOM 1770 C C . THR B 1 49 ? 12.836 -6.723 6.52 1 92 49 THR B C 1
ATOM 1772 O O . THR B 1 49 ? 12.312 -7.84 6.465 1 92 49 THR B O 1
ATOM 1775 N N . GLU B 1 50 ? 12.672 -5.82 5.605 1 92.88 50 GLU B N 1
ATOM 1776 C CA . GLU B 1 50 ? 11.82 -5.98 4.43 1 92.88 50 GLU B CA 1
ATOM 1777 C C . GLU B 1 50 ? 12.555 -5.578 3.154 1 92.88 50 GLU B C 1
ATOM 1779 O O . GLU B 1 50 ? 13.031 -4.445 3.041 1 92.88 50 GLU B O 1
ATOM 1784 N N . HIS B 1 51 ? 12.664 -6.59 2.236 1 94.12 51 HIS B N 1
ATOM 1785 C CA . HIS B 1 51 ? 13.367 -6.281 0.995 1 94.12 51 HIS B CA 1
ATOM 1786 C C . HIS B 1 51 ? 12.789 -5.039 0.33 1 94.12 51 HIS B C 1
ATOM 1788 O O . HIS B 1 51 ? 13.539 -4.145 -0.081 1 94.12 51 HIS B O 1
ATOM 1794 N N . HIS B 1 52 ? 11.484 -4.992 0.235 1 96.75 52 HIS B N 1
ATOM 1795 C CA . HIS B 1 52 ? 10.906 -3.77 -0.315 1 96.75 52 HIS B CA 1
ATOM 1796 C C . HIS B 1 52 ? 9.492 -3.541 0.215 1 96.75 52 HIS B C 1
ATOM 1798 O O . HIS B 1 52 ? 8.797 -4.496 0.568 1 96.75 52 HIS B O 1
ATOM 1804 N N . GLU B 1 53 ? 9.172 -2.277 0.271 1 98.5 53 GLU B N 1
ATOM 1805 C CA . GLU B 1 53 ? 7.824 -1.837 0.628 1 98.5 53 GLU B CA 1
ATOM 1806 C C . GLU B 1 53 ? 7.188 -1.034 -0.502 1 98.5 53 GLU B C 1
ATOM 1808 O O . GLU B 1 53 ? 5.969 -0.846 -0.527 1 98.5 53 GLU B O 1
ATOM 1813 N N . LEU B 1 54 ? 8.031 -0.547 -1.417 1 98.81 54 LEU B N 1
ATOM 1814 C CA . LEU B 1 54 ? 7.582 0.219 -2.574 1 98.81 54 LEU B CA 1
ATOM 1815 C C . LEU B 1 54 ? 8.305 -0.236 -3.84 1 98.81 54 LEU B C 1
ATOM 1817 O O . LEU B 1 54 ? 9.523 -0.387 -3.844 1 98.81 54 LEU B O 1
ATOM 1821 N N . VAL B 1 55 ? 7.566 -0.48 -4.859 1 98.62 55 VAL B N 1
ATOM 1822 C CA . VAL B 1 55 ? 8.117 -0.75 -6.184 1 98.62 55 VAL B CA 1
ATOM 1823 C C . VAL B 1 55 ? 7.73 0.374 -7.141 1 98.62 55 VAL B C 1
ATOM 1825 O O . VAL B 1 55 ? 6.574 0.799 -7.176 1 98.62 55 VAL B O 1
ATOM 1828 N N . LEU B 1 56 ? 8.695 0.922 -7.84 1 98.75 56 LEU B N 1
ATOM 1829 C CA . LEU B 1 56 ? 8.477 1.865 -8.93 1 98.75 56 LEU B CA 1
ATOM 1830 C C . LEU B 1 56 ? 8.867 1.249 -10.273 1 98.75 56 LEU B C 1
ATOM 1832 O O . LEU B 1 56 ? 9.938 0.659 -10.398 1 98.75 56 LEU B O 1
ATOM 1836 N N . GLN B 1 57 ? 8.023 1.413 -11.203 1 98.56 57 GLN B N 1
ATOM 1837 C CA . GLN B 1 57 ? 8.352 0.902 -12.531 1 98.56 57 GLN B CA 1
ATOM 1838 C C . GLN B 1 57 ? 7.805 1.817 -13.617 1 98.56 57 GLN B C 1
ATOM 1840 O O . GLN B 1 57 ? 6.711 2.373 -13.484 1 98.56 57 GLN B O 1
ATOM 1845 N N . ARG B 1 58 ? 8.555 1.887 -14.719 1 98.19 58 ARG B N 1
ATOM 1846 C CA . ARG B 1 58 ? 8.078 2.654 -15.867 1 98.19 58 ARG B CA 1
ATOM 1847 C C . ARG B 1 58 ? 6.848 2.004 -16.484 1 98.19 58 ARG B C 1
ATOM 1849 O O . ARG B 1 58 ? 6.742 0.777 -16.531 1 98.19 58 ARG B O 1
ATOM 1856 N N . GLY B 1 59 ? 5.977 2.914 -16.984 1 97.94 59 GLY B N 1
ATOM 1857 C CA . GLY B 1 59 ? 4.875 2.355 -17.75 1 97.94 59 GLY B CA 1
ATOM 1858 C C . GLY B 1 59 ? 3.529 2.947 -17.375 1 97.94 59 GLY B C 1
ATOM 1859 O O . GLY B 1 59 ? 2.484 2.385 -17.719 1 97.94 59 GLY B O 1
ATOM 1860 N N . ARG B 1 60 ? 3.51 4.047 -16.688 1 98.06 60 ARG B N 1
ATOM 1861 C CA . ARG B 1 60 ? 2.254 4.684 -16.312 1 98.06 60 ARG B CA 1
ATOM 1862 C C . ARG B 1 60 ? 1.427 5.043 -17.531 1 98.06 60 ARG B C 1
ATOM 1864 O O . ARG B 1 60 ? 1.957 5.57 -18.516 1 98.06 60 ARG B O 1
ATOM 1871 N N . THR B 1 61 ? 0.139 4.695 -17.469 1 98.19 61 THR B N 1
ATOM 1872 C CA . THR B 1 61 ? -0.768 5.09 -18.547 1 98.19 61 THR B CA 1
ATOM 1873 C C . THR B 1 61 ? -1.919 5.93 -18 1 98.19 61 THR B C 1
ATOM 1875 O O . THR B 1 61 ? -2.65 6.562 -18.766 1 98.19 61 THR B O 1
ATOM 1878 N N . ALA B 1 62 ? -2.072 5.945 -16.672 1 97.19 62 ALA B N 1
ATOM 1879 C CA . ALA B 1 62 ? -3.111 6.773 -16.062 1 97.19 62 ALA B CA 1
ATOM 1880 C C . ALA B 1 62 ? -2.832 8.258 -16.281 1 97.19 62 ALA B C 1
ATOM 1882 O O . ALA B 1 62 ? -1.699 8.711 -16.125 1 97.19 62 ALA B O 1
ATOM 1883 N N . PRO B 1 63 ? -3.869 8.984 -16.625 1 95.31 63 PRO B N 1
ATOM 1884 C CA . PRO B 1 63 ? -3.666 10.43 -16.766 1 95.31 63 PRO B CA 1
ATOM 1885 C C . PRO B 1 63 ? -3.348 11.109 -15.445 1 95.31 63 PRO B C 1
ATOM 1887 O O . PRO B 1 63 ? -3.682 10.586 -14.375 1 95.31 63 PRO B O 1
ATOM 1890 N N . ASP B 1 64 ? -2.762 12.25 -15.617 1 92.69 64 ASP B N 1
ATOM 1891 C CA . ASP B 1 64 ? -2.5 13.039 -14.422 1 92.69 64 ASP B CA 1
ATOM 1892 C C . ASP B 1 64 ? -3.799 13.375 -13.688 1 92.69 64 ASP B C 1
ATOM 1894 O O . ASP B 1 64 ? -4.797 13.727 -14.32 1 92.69 64 ASP B O 1
ATOM 1898 N N . GLY B 1 65 ? -3.752 13.164 -12.461 1 92.81 65 GLY B N 1
ATOM 1899 C CA . GLY B 1 65 ? -4.91 13.539 -11.664 1 92.81 65 GLY B CA 1
ATOM 1900 C C . GLY B 1 65 ? -5.938 12.43 -11.539 1 92.81 65 GLY B C 1
ATOM 1901 O O . GLY B 1 65 ? -6.922 12.562 -10.812 1 92.81 65 GLY B O 1
ATOM 1902 N N . ALA B 1 66 ? -5.719 11.352 -12.305 1 96.12 66 ALA B N 1
ATOM 1903 C CA . ALA B 1 66 ? -6.656 10.234 -12.219 1 96.12 66 ALA B CA 1
ATOM 1904 C C . ALA B 1 66 ? -6.691 9.648 -10.805 1 96.12 66 ALA B C 1
ATOM 1906 O O . ALA B 1 66 ? -5.652 9.523 -10.156 1 96.12 66 ALA B O 1
ATOM 1907 N N . LYS B 1 67 ? -7.91 9.359 -10.391 1 97.44 67 LYS B N 1
ATOM 1908 C CA . LYS B 1 67 ? -8.102 8.766 -9.07 1 97.44 67 LYS B CA 1
ATOM 1909 C C . LYS B 1 67 ? -8.148 7.246 -9.148 1 97.44 67 LYS B C 1
ATOM 1911 O O . LYS B 1 67 ? -9.117 6.676 -9.656 1 97.44 67 LYS B O 1
ATOM 1916 N N . LEU B 1 68 ? -7.141 6.602 -8.719 1 98.12 68 LEU B N 1
ATOM 1917 C CA . LEU B 1 68 ? -7.035 5.152 -8.578 1 98.12 68 LEU B CA 1
ATOM 1918 C C . LEU B 1 68 ? -6.422 4.781 -7.23 1 98.12 68 LEU B C 1
ATOM 1920 O O . LEU B 1 68 ? -7.117 4.281 -6.344 1 98.12 68 LEU B O 1
ATOM 1924 N N . THR B 1 69 ? -5.184 5.16 -7.066 1 97.81 69 THR B N 1
ATOM 1925 C CA . THR B 1 69 ? -4.578 5.016 -5.746 1 97.81 69 THR B CA 1
ATOM 1926 C C . THR B 1 69 ? -5.102 6.09 -4.797 1 97.81 69 THR B C 1
ATOM 1928 O O . THR B 1 69 ? -5.012 7.281 -5.09 1 97.81 69 THR B O 1
ATOM 1931 N N . HIS B 1 70 ? -5.625 5.656 -3.695 1 97.69 70 HIS B N 1
ATOM 1932 C CA . HIS B 1 70 ? -6.172 6.586 -2.711 1 97.69 70 HIS B CA 1
ATOM 1933 C C . HIS B 1 70 ? -5.059 7.277 -1.932 1 97.69 70 HIS B C 1
ATOM 1935 O O . HIS B 1 70 ? -5.039 8.508 -1.834 1 97.69 70 HIS B O 1
ATOM 1941 N N . GLN B 1 71 ? -4.145 6.539 -1.394 1 97.75 71 GLN B N 1
ATOM 1942 C CA . GLN B 1 71 ? -2.984 7.043 -0.667 1 97.75 71 GLN B CA 1
ATOM 1943 C C . GLN B 1 71 ? -1.964 5.934 -0.424 1 97.75 71 GLN B C 1
ATOM 1945 O O . GLN B 1 71 ? -2.305 4.75 -0.458 1 97.75 71 GLN B O 1
ATOM 1950 N N . VAL B 1 72 ? -0.751 6.297 -0.237 1 98.75 72 VAL B N 1
ATOM 1951 C CA . VAL B 1 72 ? 0.286 5.461 0.355 1 98.75 72 VAL B CA 1
ATOM 1952 C C . VAL B 1 72 ? 0.83 6.121 1.618 1 98.75 72 VAL B C 1
ATOM 1954 O O . VAL B 1 72 ? 1.297 7.266 1.575 1 98.75 72 VAL B O 1
ATOM 1957 N N . SER B 1 73 ? 0.772 5.383 2.703 1 98.56 73 SER B N 1
ATOM 1958 C CA . SER B 1 73 ? 1.035 6.023 3.986 1 98.56 73 SER B CA 1
ATOM 1959 C C . SER B 1 73 ? 2.23 5.387 4.688 1 98.56 73 SER B C 1
ATOM 1961 O O . SER B 1 73 ? 2.297 4.164 4.824 1 98.56 73 SER B O 1
ATOM 1963 N N . TRP B 1 74 ? 3.066 6.211 5.199 1 98.75 74 TRP B N 1
ATOM 1964 C CA . TRP B 1 74 ? 4.324 5.832 5.836 1 98.75 74 TRP B CA 1
ATOM 1965 C C . TRP B 1 74 ? 4.316 6.195 7.316 1 98.75 74 TRP B C 1
ATOM 1967 O O . TRP B 1 74 ? 4.082 7.352 7.68 1 98.75 74 TRP B O 1
ATOM 1977 N N . ARG B 1 75 ? 4.668 5.258 8.117 1 98.19 75 ARG B N 1
ATOM 1978 C CA . ARG B 1 75 ? 4.574 5.453 9.555 1 98.19 75 ARG B CA 1
ATOM 1979 C C . ARG B 1 75 ? 5.895 5.969 10.125 1 98.19 75 ARG B C 1
ATOM 1981 O O . ARG B 1 75 ? 6.965 5.496 9.742 1 98.19 75 ARG B O 1
ATOM 1988 N N . VAL B 1 76 ? 5.789 6.926 10.961 1 98 76 VAL B N 1
ATOM 1989 C CA . VAL B 1 76 ? 6.914 7.316 11.805 1 98 76 VAL B CA 1
ATOM 1990 C C . VAL B 1 76 ? 6.641 6.902 13.25 1 98 76 VAL B C 1
ATOM 1992 O O . VAL B 1 76 ? 5.516 6.527 13.594 1 98 76 VAL B O 1
ATOM 1995 N N . ASP B 1 77 ? 7.68 6.996 14.117 1 96 77 ASP B N 1
ATOM 1996 C CA . ASP B 1 77 ? 7.516 6.41 15.438 1 96 77 ASP B CA 1
ATOM 1997 C C . ASP B 1 77 ? 7.5 7.492 16.516 1 96 77 ASP B C 1
ATOM 1999 O O . ASP B 1 77 ? 7.398 7.188 17.703 1 96 77 ASP B O 1
ATOM 2003 N N . SER B 1 78 ? 7.594 8.773 16.094 1 95.25 78 SER B N 1
ATOM 2004 C CA . SER B 1 78 ? 7.562 9.844 17.078 1 95.25 78 SER B CA 1
ATOM 2005 C C . SER B 1 78 ? 7.055 11.148 16.453 1 95.25 78 SER B C 1
ATOM 2007 O O . SER B 1 78 ? 7.121 11.328 15.242 1 95.25 78 SER B O 1
ATOM 2009 N N . LEU B 1 79 ? 6.562 11.984 17.328 1 94.44 79 LEU B N 1
ATOM 2010 C CA . LEU B 1 79 ? 6.141 13.305 16.859 1 94.44 79 LEU B CA 1
ATOM 2011 C C . LEU B 1 79 ? 7.324 14.094 16.312 1 94.44 79 LEU B C 1
ATOM 2013 O O . LEU B 1 79 ? 7.188 14.82 15.328 1 94.44 79 LEU B O 1
ATOM 2017 N N . ASP B 1 80 ? 8.453 13.922 16.953 1 95.06 80 ASP B N 1
ATOM 2018 C CA . ASP B 1 80 ? 9.664 14.57 16.453 1 95.06 80 ASP B CA 1
ATOM 2019 C C . ASP B 1 80 ? 9.945 14.141 15.008 1 95.06 80 ASP B C 1
ATOM 2021 O O . ASP B 1 80 ? 10.312 14.969 14.172 1 95.06 80 ASP B O 1
ATOM 2025 N N . GLY B 1 81 ? 9.773 12.883 14.734 1 95.88 81 GLY B N 1
ATOM 2026 C CA . GLY B 1 81 ? 9.945 12.391 13.375 1 95.88 81 GLY B CA 1
ATOM 2027 C C . GLY B 1 81 ? 8.977 13.016 12.391 1 95.88 81 GLY B C 1
ATOM 2028 O O . GLY B 1 81 ? 9.359 13.375 11.273 1 95.88 81 GLY B O 1
ATOM 2029 N N . LEU B 1 82 ? 7.75 13.133 12.844 1 97.31 82 LEU B N 1
ATOM 2030 C CA . LEU B 1 82 ? 6.746 13.766 11.992 1 97.31 82 LEU B CA 1
ATOM 2031 C C . LEU B 1 82 ? 7.109 15.219 11.703 1 97.31 82 LEU B C 1
ATOM 2033 O O . LEU B 1 82 ? 7.008 15.672 10.562 1 97.31 82 LEU B O 1
ATOM 2037 N N . LEU B 1 83 ? 7.551 15.945 12.688 1 95.69 83 LEU B N 1
ATOM 2038 C CA . LEU B 1 83 ? 7.891 17.359 12.555 1 95.69 83 LEU B CA 1
ATOM 2039 C C . LEU B 1 83 ? 9.125 17.547 11.672 1 95.69 83 LEU B C 1
ATOM 2041 O O . LEU B 1 83 ? 9.242 18.547 10.961 1 95.69 83 LEU B O 1
ATOM 2045 N N . GLU B 1 84 ? 9.969 16.578 11.727 1 96 84 GLU B N 1
ATOM 2046 C CA . GLU B 1 84 ? 11.117 16.609 10.828 1 96 84 GLU B CA 1
ATOM 2047 C C . GLU B 1 84 ? 10.68 16.547 9.367 1 96 84 GLU B C 1
ATOM 2049 O O . GLU B 1 84 ? 11.219 17.266 8.516 1 96 84 GLU B O 1
ATOM 2054 N N . PHE B 1 85 ? 9.75 15.742 9.102 1 97.19 85 PHE B N 1
ATOM 2055 C CA . PHE B 1 85 ? 9.227 15.688 7.742 1 97.19 85 PHE B CA 1
ATOM 2056 C C . PHE B 1 85 ? 8.516 16.984 7.379 1 97.19 85 PHE B C 1
ATOM 2058 O O . PHE B 1 85 ? 8.609 17.453 6.242 1 97.19 85 PHE B O 1
ATOM 2065 N N . HIS B 1 86 ? 7.816 17.484 8.328 1 95.62 86 HIS B N 1
ATOM 2066 C CA . HIS B 1 86 ? 7.164 18.781 8.117 1 95.62 86 HIS B CA 1
ATOM 2067 C C . HIS B 1 86 ? 8.164 19.828 7.645 1 95.62 86 HIS B C 1
ATOM 2069 O O . HIS B 1 86 ? 7.918 20.516 6.648 1 95.62 86 HIS B O 1
ATOM 2075 N N . ARG B 1 87 ? 9.227 19.953 8.297 1 94.25 87 ARG B N 1
ATOM 2076 C CA . ARG B 1 87 ? 10.281 20.906 7.941 1 94.25 87 ARG B CA 1
ATOM 2077 C C . ARG B 1 87 ? 10.93 20.516 6.613 1 94.25 87 ARG B C 1
ATOM 2079 O O . ARG B 1 87 ? 11.195 21.391 5.781 1 94.25 87 ARG B O 1
ATOM 2086 N N . ARG B 1 88 ? 11.141 19.266 6.434 1 95.12 88 ARG B N 1
ATOM 2087 C CA . ARG B 1 88 ? 11.766 18.781 5.211 1 95.12 88 ARG B CA 1
ATOM 2088 C C . ARG B 1 88 ? 10.914 19.078 3.988 1 95.12 88 ARG B C 1
ATOM 2090 O O . ARG B 1 88 ? 11.438 19.469 2.939 1 95.12 88 ARG B O 1
ATOM 2097 N N . PHE B 1 89 ? 9.633 18.844 4.105 1 95.69 89 PHE B N 1
ATOM 2098 C CA . PHE B 1 89 ? 8.727 19.094 2.992 1 95.69 89 PHE B CA 1
ATOM 2099 C C . PHE B 1 89 ? 8.734 20.562 2.615 1 95.69 89 PHE B C 1
ATOM 2101 O O . PHE B 1 89 ? 8.734 20.906 1.431 1 95.69 89 PHE B O 1
ATOM 2108 N N . ARG B 1 90 ? 8.789 21.406 3.59 1 92 90 ARG B N 1
ATOM 2109 C CA . ARG B 1 90 ? 8.852 22.828 3.344 1 92 90 ARG B CA 1
ATOM 2110 C C . ARG B 1 90 ? 10.148 23.203 2.633 1 92 90 ARG B C 1
ATOM 2112 O O . ARG B 1 90 ? 10.133 23.938 1.643 1 92 90 ARG B O 1
ATOM 2119 N N . ALA B 1 91 ? 11.203 22.688 3.07 1 92.75 91 ALA B N 1
ATOM 2120 C CA . ALA B 1 91 ? 12.516 23 2.514 1 92.75 91 ALA B CA 1
ATOM 2121 C C . ALA B 1 91 ? 12.641 22.484 1.081 1 92.75 91 ALA B C 1
ATOM 2123 O O . ALA B 1 91 ? 13.312 23.109 0.25 1 92.75 91 ALA B O 1
ATOM 2124 N N . ALA B 1 92 ? 11.969 21.375 0.82 1 93.12 92 ALA B N 1
ATOM 2125 C CA . ALA B 1 92 ? 12.094 20.719 -0.483 1 93.12 92 ALA B CA 1
ATOM 2126 C C . ALA B 1 92 ? 11.008 21.203 -1.442 1 93.12 92 ALA B C 1
ATOM 2128 O O . ALA B 1 92 ? 10.992 20.828 -2.613 1 93.12 92 ALA B O 1
ATOM 2129 N N . GLY B 1 93 ? 10.086 21.984 -0.982 1 93.12 93 GLY B N 1
ATOM 2130 C CA . GLY B 1 93 ? 9.008 22.484 -1.823 1 93.12 93 GLY B CA 1
ATOM 2131 C C . GLY B 1 93 ? 7.977 21.438 -2.168 1 93.12 93 GLY B C 1
ATOM 2132 O O . GLY B 1 93 ? 7.375 21.469 -3.244 1 93.12 93 GLY B O 1
ATOM 2133 N N . VAL B 1 94 ? 7.859 20.438 -1.33 1 92.25 94 VAL B N 1
ATOM 2134 C CA . VAL B 1 94 ? 6.855 19.406 -1.524 1 92.25 94 VAL B CA 1
ATOM 2135 C C . VAL B 1 94 ? 5.461 19.984 -1.306 1 92.25 94 VAL B C 1
ATOM 2137 O O . VAL B 1 94 ? 5.199 20.609 -0.282 1 92.25 94 VAL B O 1
ATOM 2140 N N . PRO B 1 95 ? 4.605 19.766 -2.254 1 88.06 95 PRO B N 1
ATOM 2141 C CA . PRO B 1 95 ? 3.23 20.219 -2.043 1 88.06 95 PRO B CA 1
ATOM 2142 C C . PRO B 1 95 ? 2.521 19.469 -0.921 1 88.06 95 PRO B C 1
ATOM 2144 O O . PRO B 1 95 ? 2.219 18.281 -1.064 1 88.06 95 PRO B O 1
ATOM 2147 N N . VAL B 1 96 ? 2.254 20.188 0.145 1 89.44 96 VAL B N 1
ATOM 2148 C CA . VAL B 1 96 ? 1.518 19.625 1.268 1 89.44 96 VAL B CA 1
ATOM 2149 C C . VAL B 1 96 ? 0.027 19.922 1.114 1 89.44 96 VAL B C 1
ATOM 2151 O O . VAL B 1 96 ? -0.363 21.062 0.892 1 89.44 96 VAL B O 1
ATOM 2154 N N . GLN B 1 97 ? -0.693 18.906 1.169 1 86.81 97 GLN B N 1
ATOM 2155 C CA . GLN B 1 97 ? -2.141 19.078 1.071 1 86.81 97 GLN B CA 1
ATOM 2156 C C . GLN B 1 97 ? -2.734 19.516 2.406 1 86.81 97 GLN B C 1
ATOM 2158 O O . GLN B 1 97 ? -3.516 20.469 2.459 1 86.81 97 GLN B O 1
ATOM 2163 N N . GLN B 1 98 ? -2.32 18.766 3.41 1 89.94 98 GLN B N 1
ATOM 2164 C CA . GLN B 1 98 ? -2.932 19.062 4.703 1 89.94 98 GLN B CA 1
ATOM 2165 C C . GLN B 1 98 ? -2.166 18.375 5.84 1 89.94 98 GLN B C 1
ATOM 2167 O O . GLN B 1 98 ? -1.603 17.297 5.656 1 89.94 98 GLN B O 1
ATOM 2172 N N . GLU B 1 99 ? -2.148 19.047 6.93 1 91.88 99 GLU B N 1
ATOM 2173 C CA . GLU B 1 99 ? -1.75 18.484 8.219 1 91.88 99 GLU B CA 1
ATOM 2174 C C . GLU B 1 99 ? -2.969 18.188 9.086 1 91.88 99 GLU B C 1
ATOM 2176 O O . GLU B 1 99 ? -3.828 19.047 9.289 1 91.88 99 GLU B O 1
ATOM 2181 N N . VAL B 1 100 ? -2.928 16.953 9.594 1 92.88 100 VAL B N 1
ATOM 2182 C CA . VAL B 1 100 ? -4.219 16.531 10.133 1 92.88 100 VAL B CA 1
ATOM 2183 C C . VAL B 1 100 ? -4.012 15.758 11.43 1 92.88 100 VAL B C 1
ATOM 2185 O O . VAL B 1 100 ? -2.912 15.273 11.703 1 92.88 100 VAL B O 1
ATOM 2188 N N . THR B 1 101 ? -5.109 15.688 12.188 1 92 101 THR B N 1
ATOM 2189 C CA . THR B 1 101 ? -5.305 14.641 13.18 1 92 101 THR B CA 1
ATOM 2190 C C . THR B 1 101 ? -6.496 13.766 12.82 1 92 101 THR B C 1
ATOM 2192 O O . THR B 1 101 ? -7.52 14.258 12.344 1 92 101 THR B O 1
ATOM 2195 N N . HIS B 1 102 ? -6.297 12.477 13 1 91.81 102 HIS B N 1
ATOM 2196 C CA . HIS B 1 102 ? -7.379 11.508 12.891 1 91.81 102 HIS B CA 1
ATOM 2197 C C . HIS B 1 102 ? -7.867 11.078 14.273 1 91.81 102 HIS B C 1
ATOM 2199 O O . HIS B 1 102 ? -8.602 10.094 14.398 1 91.81 102 HIS B O 1
ATOM 2205 N N . GLY B 1 103 ? -7.445 11.828 15.273 1 89.62 103 GLY B N 1
ATOM 2206 C CA . GLY B 1 103 ? -7.707 11.406 16.641 1 89.62 103 GLY B CA 1
ATOM 2207 C C . GLY B 1 103 ? -6.785 10.289 17.109 1 89.62 103 GLY B C 1
ATOM 2208 O O . GLY B 1 103 ? -6.148 10.398 18.156 1 89.62 103 GLY B O 1
ATOM 2209 N N . ASN B 1 104 ? -6.66 9.336 16.25 1 90.56 104 ASN B N 1
ATOM 2210 C CA . ASN B 1 104 ? -5.785 8.219 16.578 1 90.56 104 ASN B CA 1
ATOM 2211 C C . ASN B 1 104 ? -4.469 8.289 15.805 1 90.56 104 ASN B C 1
ATOM 2213 O O . ASN B 1 104 ? -3.693 7.332 15.805 1 90.56 104 ASN B O 1
ATOM 2217 N N . ALA B 1 105 ? -4.281 9.422 15.188 1 95 105 ALA B N 1
ATOM 2218 C CA . ALA B 1 105 ? -3.045 9.641 14.438 1 95 105 ALA B CA 1
ATOM 2219 C C . ALA B 1 105 ? -2.859 11.117 14.109 1 95 105 ALA B C 1
ATOM 2221 O O . ALA B 1 105 ? -3.834 11.867 14.023 1 95 105 ALA B O 1
ATOM 2222 N N . PHE B 1 106 ? -1.634 11.523 13.953 1 95.19 106 PHE B N 1
ATOM 2223 C CA . PHE B 1 106 ? -1.249 12.758 13.273 1 95.19 106 PHE B CA 1
ATOM 2224 C C . PHE B 1 106 ? -0.673 12.469 11.898 1 95.19 106 PHE B C 1
ATOM 2226 O O . PHE B 1 106 ? 0.093 11.516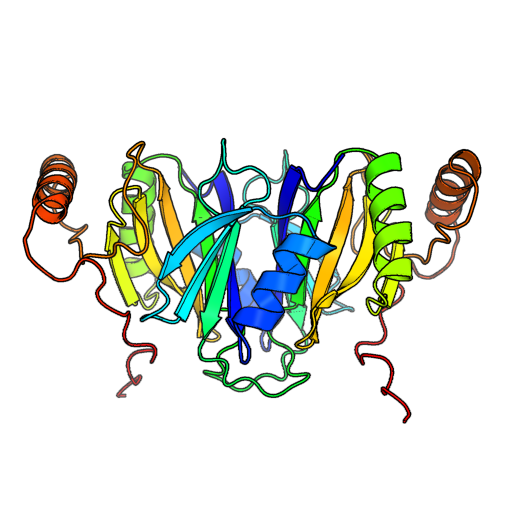 11.727 1 95.19 106 PHE B O 1
ATOM 2233 N N . GLY B 1 107 ? -1.021 13.305 10.922 1 96.56 107 GLY B N 1
ATOM 2234 C CA . GLY B 1 107 ? -0.553 13 9.578 1 96.56 107 GLY B CA 1
ATOM 2235 C C . GLY B 1 107 ? -0.279 14.242 8.75 1 96.56 107 GLY B C 1
ATOM 2236 O O . GLY B 1 107 ? -0.814 15.312 9.039 1 96.56 107 GLY B O 1
ATOM 2237 N N . ILE B 1 108 ? 0.567 14.133 7.805 1 97.06 108 ILE B N 1
ATOM 2238 C CA . ILE B 1 108 ? 0.801 15.102 6.738 1 97.06 108 ILE B CA 1
ATOM 2239 C C . ILE B 1 108 ? 0.513 14.461 5.387 1 97.06 108 ILE B C 1
ATOM 2241 O O . ILE B 1 108 ? 1.198 13.516 4.98 1 97.06 108 ILE B O 1
ATOM 2245 N N . TYR B 1 109 ? -0.482 14.977 4.727 1 96.81 109 TYR B N 1
ATOM 2246 C CA . TYR B 1 109 ? -0.756 14.539 3.363 1 96.81 109 TYR B CA 1
ATOM 2247 C C . TYR B 1 109 ? -0.008 15.398 2.35 1 96.81 109 TYR B C 1
ATOM 2249 O O . TYR B 1 109 ? 0.001 16.625 2.455 1 96.81 109 TYR B O 1
ATOM 2257 N N . PHE B 1 110 ? 0.567 14.742 1.403 1 96.44 110 PHE B N 1
ATOM 2258 C CA . PHE B 1 110 ? 1.345 15.43 0.382 1 96.44 110 PHE B CA 1
ATOM 2259 C C . PHE B 1 110 ? 1.335 14.648 -0.926 1 96.44 110 PHE B C 1
ATOM 2261 O O . PHE B 1 110 ? 0.789 13.547 -0.992 1 96.44 110 PHE B O 1
ATOM 2268 N N . PHE B 1 111 ? 1.895 15.273 -1.962 1 96.44 111 PHE B N 1
ATOM 2269 C CA . PHE B 1 111 ? 1.907 14.641 -3.273 1 96.44 111 PHE B CA 1
ATOM 2270 C C . PHE B 1 111 ? 3.336 14.438 -3.764 1 96.44 111 PHE B C 1
ATOM 2272 O O . PHE B 1 111 ? 4.188 15.312 -3.582 1 96.44 111 PHE B O 1
ATOM 2279 N N . ASP B 1 112 ? 3.551 13.258 -4.34 1 97.25 112 ASP B N 1
ATOM 2280 C CA . ASP B 1 112 ? 4.836 13.039 -4.992 1 97.25 112 ASP B CA 1
ATOM 2281 C C . ASP B 1 112 ? 4.898 13.742 -6.344 1 97.25 112 ASP B C 1
ATOM 2283 O O . ASP B 1 112 ? 3.924 14.375 -6.766 1 97.25 112 ASP B O 1
ATOM 2287 N N . PRO B 1 113 ? 5.98 13.75 -7.066 1 97.06 113 PRO B N 1
ATOM 2288 C CA . PRO B 1 113 ? 6.168 14.57 -8.266 1 97.06 113 PRO B CA 1
ATOM 2289 C C . PRO B 1 113 ? 5.172 14.234 -9.375 1 97.06 113 PRO B C 1
ATOM 2291 O O . PRO B 1 113 ? 4.973 15.031 -10.289 1 97.06 113 PRO B O 1
ATOM 2294 N N . GLU B 1 114 ? 4.594 13.039 -9.32 1 97.44 114 GLU B N 1
ATOM 2295 C CA . GLU B 1 114 ? 3.645 12.68 -10.367 1 97.44 114 GLU B CA 1
ATOM 2296 C C . GLU B 1 114 ? 2.209 12.734 -9.859 1 97.44 114 GLU B C 1
ATOM 2298 O O . GLU B 1 114 ? 1.289 12.242 -10.508 1 97.44 114 GLU B O 1
ATOM 2303 N N . GLY B 1 115 ? 2.051 13.227 -8.641 1 96.31 115 GLY B N 1
ATOM 2304 C CA . GLY B 1 115 ? 0.711 13.539 -8.172 1 96.31 115 GLY B CA 1
ATOM 2305 C C . GLY B 1 115 ? 0.09 12.43 -7.344 1 96.31 115 GLY B C 1
ATOM 2306 O O . GLY B 1 115 ? -1.104 12.469 -7.043 1 96.31 115 GLY B O 1
ATOM 2307 N N . ASN B 1 116 ? 0.82 11.445 -7.023 1 97.12 116 ASN B N 1
ATOM 2308 C CA . ASN B 1 116 ? 0.296 10.422 -6.121 1 97.12 116 ASN B CA 1
ATOM 2309 C C . ASN B 1 116 ? 0.235 10.922 -4.684 1 97.12 116 ASN B C 1
ATOM 2311 O O . ASN B 1 116 ? 1.216 11.461 -4.164 1 97.12 116 ASN B O 1
ATOM 2315 N N . ARG B 1 117 ? -0.859 10.75 -4.035 1 97 117 ARG B N 1
ATOM 2316 C CA . ARG B 1 117 ? -1.013 11.188 -2.648 1 97 117 ARG B CA 1
ATOM 2317 C C . ARG B 1 117 ? -0.272 10.25 -1.698 1 97 117 ARG B C 1
ATOM 2319 O O . ARG B 1 117 ? -0.418 9.031 -1.781 1 97 117 ARG B O 1
ATOM 2326 N N . ASN B 1 118 ? 0.465 10.812 -0.901 1 98.25 118 ASN B N 1
ATOM 2327 C CA . ASN B 1 118 ? 1.153 10.141 0.195 1 98.25 118 ASN B CA 1
ATOM 2328 C C . ASN B 1 118 ? 0.765 10.727 1.548 1 98.25 118 ASN B C 1
ATOM 2330 O O . ASN B 1 118 ? 0.179 11.812 1.612 1 98.25 118 ASN B O 1
ATOM 2334 N N . GLU B 1 119 ? 1.083 9.961 2.535 1 98.19 119 GLU B N 1
ATOM 2335 C CA . GLU B 1 119 ? 0.958 10.406 3.92 1 98.19 119 GLU B CA 1
ATOM 2336 C C . GLU B 1 119 ? 2.146 9.945 4.758 1 98.19 119 GLU B C 1
ATOM 2338 O O . GLU B 1 119 ? 2.602 8.812 4.625 1 98.19 119 GLU B O 1
ATOM 2343 N N . VAL B 1 120 ? 2.686 10.82 5.535 1 98.31 120 VAL B N 1
ATOM 2344 C CA . VAL B 1 120 ? 3.48 10.414 6.688 1 98.31 120 VAL B CA 1
ATOM 2345 C C . VAL B 1 120 ? 2.674 10.617 7.969 1 98.31 120 VAL B C 1
ATOM 2347 O O . VAL B 1 120 ? 2.039 11.656 8.148 1 98.31 120 VAL B O 1
ATOM 2350 N N . TYR B 1 121 ? 2.725 9.547 8.844 1 97.62 121 TYR B N 1
ATOM 2351 C CA . TYR B 1 121 ? 1.813 9.672 9.969 1 97.62 121 TYR B CA 1
ATOM 2352 C C . TYR B 1 121 ? 2.389 9 11.211 1 97.62 121 TYR B C 1
ATOM 2354 O O . TYR B 1 121 ? 3.238 8.109 11.109 1 97.62 121 TYR B O 1
ATOM 2362 N N . LEU B 1 122 ? 1.908 9.484 12.352 1 96.94 122 LEU B N 1
ATOM 2363 C CA . LEU B 1 122 ? 2.191 8.938 13.68 1 96.94 122 LEU B CA 1
ATOM 2364 C C . LEU B 1 122 ? 0.93 8.359 14.312 1 96.94 122 LEU B C 1
ATOM 2366 O O . LEU B 1 122 ? -0.084 9.055 14.43 1 96.94 122 LEU B O 1
ATOM 2370 N N . ARG B 1 123 ? 1.029 7.156 14.68 1 95.19 123 ARG B N 1
ATOM 2371 C CA . ARG B 1 123 ? -0.072 6.562 15.43 1 95.19 123 ARG B CA 1
ATOM 2372 C C . ARG B 1 123 ? -0.116 7.105 16.859 1 95.19 123 ARG B C 1
ATOM 2374 O O . ARG B 1 123 ? 0.923 7.254 17.5 1 95.19 123 ARG B O 1
ATOM 2381 N N . VAL B 1 124 ? -1.32 7.438 17.172 1 90.5 124 VAL B N 1
ATOM 2382 C CA . VAL B 1 124 ? -1.606 7.816 18.562 1 90.5 124 VAL B CA 1
ATOM 2383 C C . VAL B 1 124 ? -2.523 6.777 19.203 1 90.5 124 VAL B C 1
ATOM 2385 O O . VAL B 1 124 ? -3.541 6.395 18.609 1 90.5 124 VAL B O 1
ATOM 2388 N N . ASP B 1 125 ? -2.092 6.266 20.344 1 85.81 125 ASP B N 1
ATOM 2389 C CA . ASP B 1 125 ? -2.859 5.207 20.984 1 85.81 125 ASP B CA 1
ATOM 2390 C C . ASP B 1 125 ? -4.16 5.75 21.562 1 85.81 125 ASP B C 1
ATOM 2392 O O . ASP B 1 125 ? -4.238 6.039 22.766 1 85.81 125 ASP B O 1
ATOM 2396 N N . ARG B 1 126 ? -5.102 5.855 20.734 1 86.62 126 ARG B N 1
ATOM 2397 C CA . ARG B 1 126 ? -6.449 6.301 21.062 1 86.62 126 ARG B CA 1
ATOM 2398 C C . ARG B 1 1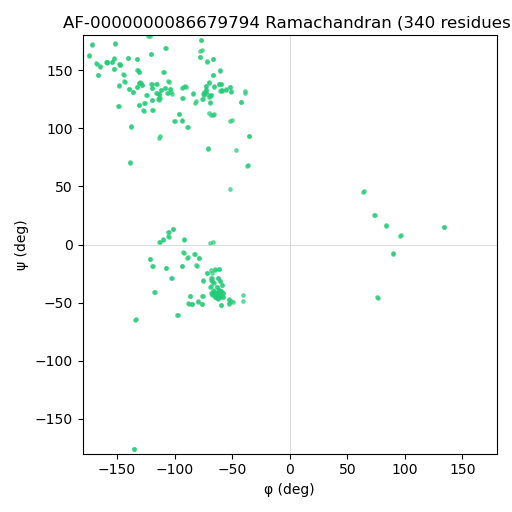26 ? -7.488 5.645 20.172 1 86.62 126 ARG B C 1
ATOM 2400 O O . ARG B 1 126 ? -7.266 5.492 18.969 1 86.62 126 ARG B O 1
ATOM 2407 N N . ASP B 1 127 ? -8.523 5.25 20.797 1 81.94 127 ASP B N 1
ATOM 2408 C CA . ASP B 1 127 ? -9.625 4.66 20.047 1 81.94 127 ASP B CA 1
ATOM 2409 C C . ASP B 1 127 ? -10.617 5.727 19.594 1 81.94 127 ASP B C 1
ATOM 2411 O O . ASP B 1 127 ? -11.375 6.258 20.406 1 81.94 127 ASP B O 1
ATOM 2415 N N . VAL B 1 128 ? -10.508 6.078 18.391 1 87.44 128 VAL B N 1
ATOM 2416 C CA . VAL B 1 128 ? -11.391 7.086 17.797 1 87.44 128 VAL B CA 1
ATOM 2417 C C . VAL B 1 128 ? -12.078 6.512 16.562 1 87.44 128 VAL B C 1
ATOM 2419 O O . VAL B 1 128 ? -11.414 5.969 15.672 1 87.44 128 VAL B O 1
ATOM 2422 N N . ARG B 1 129 ? -13.398 6.652 16.547 1 85.81 129 ARG B N 1
ATOM 2423 C CA . ARG B 1 129 ? -14.156 6.176 15.398 1 85.81 129 ARG B CA 1
ATOM 2424 C C . ARG B 1 129 ? -13.711 6.887 14.125 1 85.81 129 ARG B C 1
ATOM 2426 O O . ARG B 1 129 ? -13.531 8.109 14.117 1 85.81 129 ARG B O 1
ATOM 2433 N N . GLN B 1 130 ? -13.594 6.113 13.055 1 87.38 130 GLN B N 1
ATOM 2434 C CA . GLN B 1 130 ? -13.195 6.676 11.766 1 87.38 130 GLN B CA 1
ATOM 2435 C C . GLN B 1 130 ? -14.359 6.68 10.781 1 87.38 130 GLN B C 1
ATOM 2437 O O . GLN B 1 130 ? -15.25 5.832 10.867 1 87.38 130 GLN B O 1
ATOM 2442 N N . PRO B 1 131 ? -14.398 7.625 9.914 1 89.5 131 PRO B N 1
ATOM 2443 C CA . PRO B 1 131 ? -13.383 8.641 9.602 1 89.5 131 PRO B CA 1
ATOM 2444 C C . PRO B 1 131 ? -13.453 9.844 10.539 1 89.5 131 PRO B C 1
ATOM 2446 O O . PRO B 1 131 ? -14.539 10.297 10.898 1 89.5 131 PRO B O 1
ATOM 2449 N N . PHE B 1 132 ? -12.43 10.234 11.094 1 85.94 132 PHE B N 1
ATOM 2450 C CA . PHE B 1 132 ? -12.195 11.469 11.828 1 85.94 132 PHE B CA 1
ATOM 2451 C C . PHE B 1 132 ? -10.992 12.211 11.266 1 85.94 132 PHE B C 1
ATOM 2453 O O . PHE B 1 132 ? -9.93 11.625 11.055 1 85.94 132 PHE B O 1
ATOM 2460 N N . ARG B 1 133 ? -11.227 13.414 10.844 1 90.44 133 ARG B N 1
ATOM 2461 C CA . ARG B 1 133 ? -10.148 14.203 10.266 1 90.44 133 ARG B CA 1
ATOM 2462 C C . ARG B 1 133 ? -10.344 15.695 10.539 1 90.44 133 ARG B C 1
ATOM 2464 O O . ARG B 1 133 ? -11.359 16.266 10.133 1 90.44 133 ARG B O 1
ATOM 2471 N N . ARG B 1 134 ? -9.383 16.297 11.25 1 88.94 134 ARG B N 1
ATOM 2472 C CA . ARG B 1 134 ? -9.367 17.734 11.531 1 88.94 134 ARG B CA 1
ATOM 2473 C C . ARG B 1 134 ? -8.008 18.328 11.203 1 88.94 134 ARG B C 1
ATOM 2475 O O . ARG B 1 134 ? -6.977 17.656 11.32 1 88.94 134 ARG B O 1
ATOM 2482 N N . SER B 1 135 ? -8.094 19.547 10.805 1 89.94 135 SER B N 1
ATOM 2483 C CA . SER B 1 135 ? -6.844 20.234 10.508 1 89.94 135 SER B CA 1
ATOM 2484 C C . SER B 1 135 ? -6.055 20.516 11.781 1 89.94 135 SER B C 1
ATOM 2486 O O . SER B 1 135 ? -6.637 20.875 12.812 1 89.94 135 SER B O 1
ATOM 2488 N N . LEU B 1 136 ? -4.785 20.328 11.688 1 90.81 136 LEU B N 1
ATOM 2489 C CA . LEU B 1 136 ? -3.846 20.562 12.773 1 90.81 136 LEU B CA 1
ATOM 2490 C C . LEU B 1 136 ? -2.682 21.438 12.312 1 90.81 136 LEU B C 1
ATOM 2492 O O . LEU B 1 136 ? -2.174 21.266 11.203 1 90.81 136 LEU B O 1
ATOM 2496 N N . ASP B 1 137 ? -2.273 22.328 13.102 1 91.19 137 ASP B N 1
ATOM 2497 C CA . ASP B 1 137 ? -1.131 23.188 12.805 1 91.19 137 ASP B CA 1
ATOM 2498 C C . ASP B 1 137 ? 0.149 22.641 13.43 1 91.19 137 ASP B C 1
ATOM 2500 O O . ASP B 1 137 ? 0.351 22.75 14.641 1 91.19 137 ASP B O 1
ATOM 2504 N N . LEU B 1 138 ? 1.044 22.203 12.57 1 93.31 138 LEU B N 1
ATOM 2505 C CA . LEU B 1 138 ? 2.246 21.547 13.07 1 93.31 138 LEU B CA 1
ATOM 2506 C C . LEU B 1 138 ? 3.373 22.547 13.266 1 93.31 138 LEU B C 1
ATOM 2508 O O . LEU B 1 138 ? 4.488 22.172 13.641 1 93.31 138 LEU B O 1
ATOM 2512 N N . ASP B 1 139 ? 3.094 23.797 13.055 1 91.62 139 ASP B N 1
ATOM 2513 C CA . ASP B 1 139 ? 4.074 24.828 13.344 1 91.62 139 ASP B CA 1
ATOM 2514 C C . ASP B 1 139 ? 4.055 25.203 14.828 1 91.62 139 ASP B C 1
ATOM 2516 O O . ASP B 1 139 ? 4.945 25.906 15.305 1 91.62 139 ASP B O 1
ATOM 2520 N N . GLN B 1 140 ? 3.105 24.703 15.555 1 91.25 140 GLN B N 1
ATOM 2521 C CA . GLN B 1 140 ? 2.965 25 16.984 1 91.25 140 GLN B CA 1
ATOM 2522 C C . GLN B 1 140 ? 3.963 24.188 17.812 1 91.25 140 GLN B C 1
ATOM 2524 O O . GLN B 1 140 ? 4.477 23.172 17.344 1 91.25 140 GLN B O 1
ATOM 2529 N N . PRO B 1 141 ? 4.172 24.703 19.094 1 92.12 141 PRO B N 1
ATOM 2530 C CA . PRO B 1 141 ? 4.961 23.875 20 1 92.12 141 PRO B CA 1
ATOM 2531 C C . PRO B 1 141 ? 4.312 22.516 20.25 1 92.12 141 PRO B C 1
ATOM 2533 O O . PRO B 1 141 ? 3.086 22.391 20.25 1 92.12 141 PRO B O 1
ATOM 2536 N N . VAL B 1 142 ? 5.148 21.531 20.5 1 89.69 142 VAL B N 1
ATOM 2537 C CA . VAL B 1 142 ? 4.738 20.141 20.641 1 89.69 142 VAL B CA 1
ATOM 2538 C C . VAL B 1 142 ? 3.582 20.047 21.641 1 89.69 142 VAL B C 1
ATOM 2540 O O . VAL B 1 142 ? 2.58 19.375 21.375 1 89.69 142 VAL B O 1
ATOM 2543 N N . GLU B 1 143 ? 3.715 20.656 22.781 1 90.94 143 GLU B N 1
ATOM 2544 C CA . GLU B 1 143 ? 2.682 20.609 23.812 1 90.94 143 GLU B CA 1
ATOM 2545 C C . GLU B 1 143 ? 1.358 21.156 23.297 1 90.94 143 GLU B C 1
ATOM 2547 O O . GLU B 1 143 ? 0.289 20.641 23.625 1 90.94 143 GLU B O 1
ATOM 2552 N N . GLN B 1 144 ? 1.436 22.125 22.469 1 93.12 144 GLN B N 1
ATOM 2553 C CA . GLN B 1 144 ? 0.231 22.734 21.922 1 93.12 144 GLN B CA 1
ATOM 2554 C C . GLN B 1 144 ? -0.406 21.844 20.859 1 93.12 144 GLN B C 1
ATOM 2556 O O . GLN B 1 144 ? -1.625 21.859 20.672 1 93.12 144 GLN B O 1
ATOM 2561 N N . ILE B 1 145 ? 0.401 21.094 20.156 1 92.88 145 ILE B N 1
ATOM 2562 C CA . ILE B 1 145 ? -0.104 20.172 19.141 1 92.88 145 ILE B CA 1
ATOM 2563 C C . ILE B 1 145 ? -0.988 19.109 19.812 1 92.88 145 ILE B C 1
ATOM 2565 O O . ILE B 1 145 ? -2.115 18.875 19.375 1 92.88 145 ILE B O 1
ATOM 2569 N N . TYR B 1 146 ? -0.523 18.562 20.906 1 91.06 146 TYR B N 1
ATOM 2570 C CA . TYR B 1 146 ? -1.295 17.547 21.609 1 91.06 146 TYR B CA 1
ATOM 2571 C C . TYR B 1 146 ? -2.562 18.156 22.203 1 91.06 146 TYR B C 1
ATOM 2573 O O . TYR B 1 146 ? -3.633 17.547 22.156 1 91.06 146 TYR B O 1
ATOM 2581 N N . ALA B 1 147 ? -2.406 19.312 22.797 1 91.5 147 ALA B N 1
ATOM 2582 C CA . ALA B 1 147 ? -3.557 19.984 23.391 1 91.5 147 ALA B CA 1
ATOM 2583 C C . ALA B 1 147 ? -4.637 20.281 22.359 1 91.5 147 ALA B C 1
ATOM 2585 O O . ALA B 1 147 ? -5.824 20.078 22.609 1 91.5 147 ALA B O 1
ATOM 2586 N N . GLU B 1 148 ? -4.199 20.734 21.25 1 91 148 GLU B N 1
ATOM 2587 C CA . GLU B 1 148 ? -5.141 21.031 20.172 1 91 148 GLU B CA 1
ATOM 2588 C C . GLU B 1 148 ? -5.828 19.766 19.672 1 91 148 GLU B C 1
ATOM 2590 O O . GLU B 1 148 ? -7.035 19.766 19.422 1 91 148 GLU B O 1
ATOM 2595 N N . ALA B 1 149 ? -5.07 18.703 19.516 1 89.56 149 ALA B N 1
ATOM 2596 C CA . ALA B 1 149 ? -5.641 17.438 19.078 1 89.56 149 ALA B CA 1
ATOM 2597 C C . ALA B 1 149 ? -6.711 16.953 20.047 1 89.56 149 ALA B C 1
ATOM 2599 O O . ALA B 1 149 ? -7.762 16.453 19.625 1 89.56 149 ALA B O 1
ATOM 2600 N N . GLU B 1 150 ? -6.465 17.125 21.297 1 89.5 150 GLU B N 1
ATOM 2601 C CA . GLU B 1 150 ? -7.434 16.734 22.328 1 89.5 150 GLU B CA 1
ATOM 2602 C C . GLU B 1 150 ? -8.695 17.594 22.25 1 89.5 150 GLU B C 1
ATOM 2604 O O . GLU B 1 150 ? -9.805 17.078 22.328 1 89.5 150 GLU B O 1
ATOM 2609 N N . ARG B 1 151 ? -8.484 18.781 22.062 1 89.75 151 ARG B N 1
ATOM 2610 C CA . ARG B 1 151 ? -9.609 19.703 21.953 1 89.75 151 ARG B CA 1
ATOM 2611 C C . ARG B 1 151 ? -10.484 19.359 20.75 1 89.75 151 ARG B C 1
ATOM 2613 O O . ARG B 1 151 ? -11.719 19.406 20.844 1 89.75 151 ARG B O 1
ATOM 2620 N N . LEU B 1 152 ? -9.836 19 19.688 1 86.88 152 LEU B N 1
ATOM 2621 C CA . LEU B 1 152 ? -10.547 18.734 18.438 1 86.88 152 LEU B CA 1
ATOM 2622 C C . LEU B 1 152 ? -11.398 17.469 18.562 1 86.88 152 LEU B C 1
ATOM 2624 O O . LEU B 1 152 ? -12.398 17.312 17.859 1 86.88 152 LEU B O 1
ATOM 2628 N N . LEU B 1 153 ? -11.062 16.578 19.5 1 85.81 153 LEU B N 1
ATOM 2629 C CA . LEU B 1 153 ? -11.812 15.344 19.688 1 85.81 153 LEU B CA 1
ATOM 2630 C C . LEU B 1 153 ? -13.203 15.641 20.234 1 85.81 153 LEU B C 1
ATOM 2632 O O . LEU B 1 153 ? -14.148 14.891 19.984 1 85.81 153 LEU B O 1
ATOM 2636 N N . THR B 1 154 ? -13.281 16.688 20.938 1 83.38 154 THR B N 1
ATOM 2637 C CA . THR B 1 154 ? -14.539 16.984 21.609 1 83.38 154 THR B CA 1
ATOM 2638 C C . THR B 1 154 ? -15.227 18.188 20.984 1 83.38 154 THR B C 1
ATOM 2640 O O . THR B 1 154 ? -16.297 18.609 21.438 1 83.38 154 THR B O 1
ATOM 2643 N N . ASP B 1 155 ? -14.68 18.719 19.938 1 81.94 155 ASP B N 1
ATOM 2644 C CA . ASP B 1 155 ? -15.242 19.875 19.25 1 81.94 155 ASP B CA 1
ATOM 2645 C C . ASP B 1 155 ? -16.516 19.5 18.484 1 81.94 155 ASP B C 1
ATOM 2647 O O . ASP B 1 155 ? -16.531 18.5 17.766 1 81.94 155 ASP B O 1
ATOM 2651 N N . PRO B 1 156 ? -17.562 20.125 18.578 1 76.31 156 PRO B N 1
ATOM 2652 C CA . PRO B 1 156 ? -18.859 19.781 18 1 76.31 156 PRO B CA 1
ATOM 2653 C C . PRO B 1 156 ? -18.859 19.844 16.484 1 76.31 156 PRO B C 1
ATOM 2655 O O . PRO B 1 156 ? -19.781 19.328 15.836 1 76.31 156 PRO B O 1
ATOM 2658 N N . GLY B 1 157 ? -17.891 20.109 15.812 1 71.69 157 GLY B N 1
ATOM 2659 C CA . GLY B 1 157 ? -17.844 20.188 14.359 1 71.69 157 GLY B CA 1
ATOM 2660 C C . GLY B 1 157 ? -17.797 18.844 13.688 1 71.69 157 GLY B C 1
ATOM 2661 O O . GLY B 1 157 ? -17.812 17.797 14.352 1 71.69 157 GLY B O 1
ATOM 2662 N N . PRO B 1 158 ? -18.062 18.984 12.336 1 73.94 158 PRO B N 1
ATOM 2663 C CA . PRO B 1 158 ? -18 17.703 11.625 1 73.94 158 PRO B CA 1
ATOM 2664 C C . PRO B 1 158 ? -16.719 16.938 11.891 1 73.94 158 PRO B C 1
ATOM 2666 O O . PRO B 1 158 ? -15.633 17.531 11.906 1 73.94 158 PRO B O 1
ATOM 2669 N N . ALA B 1 159 ? -16.859 15.758 12.195 1 72.31 159 ALA B N 1
ATOM 2670 C CA . ALA B 1 159 ? -15.734 14.891 12.5 1 72.31 159 ALA B CA 1
ATOM 2671 C C . ALA B 1 159 ? -14.812 14.734 11.289 1 72.31 159 ALA B C 1
ATOM 2673 O O . ALA B 1 159 ? -13.617 14.484 11.445 1 72.31 159 ALA B O 1
ATOM 2674 N N . TYR B 1 160 ? -15.383 14.852 10.117 1 74.31 160 TYR B N 1
ATOM 2675 C CA . TYR B 1 160 ? -14.602 14.609 8.906 1 74.31 160 TYR B CA 1
ATOM 2676 C C . TYR B 1 160 ? -14.711 15.781 7.938 1 74.31 160 TYR B C 1
ATOM 2678 O O . TYR B 1 160 ? -15.812 16.141 7.512 1 74.31 160 TYR B O 1
ATOM 2686 N N . GLN B 1 161 ? -13.586 16.406 7.723 1 64.75 161 GLN B N 1
ATOM 2687 C CA . GLN B 1 161 ? -13.484 17.406 6.68 1 64.75 161 GLN B CA 1
ATOM 2688 C C . GLN B 1 161 ? -12.82 16.844 5.43 1 64.7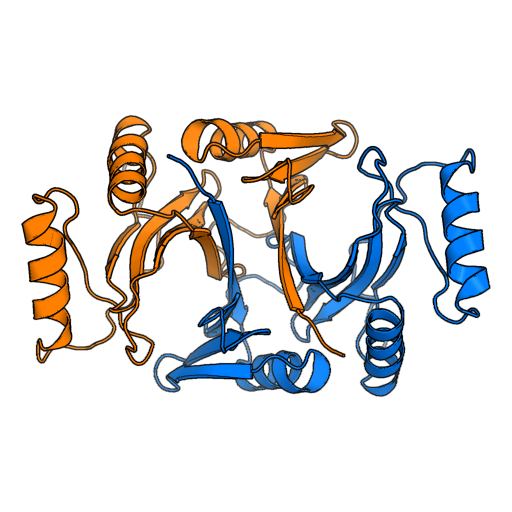5 161 GLN B C 1
ATOM 2690 O O . GLN B 1 161 ? -11.641 16.484 5.461 1 64.75 161 GLN B O 1
ATOM 2695 N N . PRO B 1 162 ? -13.68 16.609 4.359 1 55.81 162 PRO B N 1
ATOM 2696 C CA . PRO B 1 162 ? -13.094 16.016 3.154 1 55.81 162 PRO B CA 1
ATOM 2697 C C . PRO B 1 162 ? -11.906 16.828 2.619 1 55.81 162 PRO B C 1
ATOM 2699 O O . PRO B 1 162 ? -11.844 18.047 2.807 1 55.81 162 PRO B O 1
ATOM 2702 N N . ILE B 1 163 ? -10.75 16.156 2.258 1 53.22 163 ILE B N 1
ATOM 2703 C CA . ILE B 1 163 ? -9.602 16.797 1.624 1 53.22 163 ILE B CA 1
ATOM 2704 C C . ILE B 1 163 ? -9.969 17.234 0.209 1 53.22 163 ILE B C 1
ATOM 2706 O O . ILE B 1 163 ? -10.602 16.484 -0.535 1 53.22 163 ILE B O 1
ATOM 2710 N N . LEU B 1 164 ? -10.047 18.484 -0.033 1 45.44 164 LEU B N 1
ATOM 2711 C CA . LEU B 1 164 ? -10.227 18.906 -1.418 1 45.44 164 LEU B CA 1
ATOM 2712 C C . LEU B 1 164 ? -9.203 18.234 -2.326 1 45.44 164 LEU B C 1
ATOM 2714 O O . LEU B 1 164 ? -8.039 18.078 -1.942 1 45.44 164 LEU B O 1
ATOM 2718 N N . SER B 1 165 ? -9.625 17.281 -3.141 1 44.22 165 SER B N 1
ATOM 2719 C CA . SER B 1 165 ? -8.93 16.391 -4.059 1 44.22 165 SER B CA 1
ATOM 2720 C C . SER B 1 165 ? -7.824 17.125 -4.812 1 44.22 165 SER B C 1
ATOM 2722 O O . SER B 1 165 ? -6.895 16.5 -5.328 1 44.22 165 SER B O 1
ATOM 2724 N N . SER B 1 166 ? -8.023 18.328 -5.434 1 42.81 166 SER B N 1
ATOM 2725 C CA . SER B 1 166 ? -7.164 18.766 -6.527 1 42.81 166 SER B CA 1
ATOM 2726 C C . SER B 1 166 ? -5.859 19.375 -6.008 1 42.81 166 SER B C 1
ATOM 2728 O O . SER B 1 166 ? -5.855 20.078 -4.996 1 42.81 166 SER B O 1
ATOM 2730 N N . PRO B 1 167 ? -4.648 18.844 -6.422 1 44.41 167 PRO B N 1
ATOM 2731 C CA . PRO B 1 167 ? -3.447 19.641 -6.156 1 44.41 167 PRO B CA 1
ATOM 2732 C C . PRO B 1 167 ? -3.676 21.125 -6.359 1 44.41 167 PRO B C 1
ATOM 2734 O O . PRO B 1 167 ? -4.527 21.531 -7.156 1 44.41 167 PRO B O 1
ATOM 2737 N N . PRO B 1 168 ? -3.33 22.031 -5.52 1 34.34 168 PRO B N 1
ATOM 2738 C CA . PRO B 1 168 ? -3.461 23.438 -5.914 1 34.34 168 PRO B CA 1
ATOM 2739 C C . PRO B 1 168 ? -2.998 23.703 -7.344 1 34.34 168 PRO B C 1
ATOM 2741 O O . PRO B 1 168 ? -2.123 23 -7.852 1 34.34 168 PRO B O 1
ATOM 2744 N N . ASP B 1 169 ? -3.859 24.25 -8.234 1 33.81 169 ASP B N 1
ATOM 2745 C CA . ASP B 1 169 ? -3.486 24.781 -9.547 1 33.81 169 ASP B CA 1
ATOM 2746 C C . ASP B 1 169 ? -2.109 25.438 -9.5 1 33.81 169 ASP B C 1
ATOM 2748 O O . ASP B 1 169 ? -1.859 26.312 -8.664 1 33.81 169 ASP B O 1
ATOM 2752 N N . GLN B 1 170 ? -1.014 24.781 -9.805 1 34.72 170 GLN B N 1
ATOM 2753 C CA . GLN B 1 170 ? 0.156 25.594 -10.133 1 34.72 170 GLN B CA 1
ATOM 2754 C C . GLN B 1 170 ? -0.242 26.844 -10.906 1 34.72 170 GLN B C 1
ATOM 2756 O O . GLN B 1 170 ? -0.635 26.766 -12.07 1 34.72 170 GLN B O 1
ATOM 2761 N N . GLN B 1 171 ? -0.926 27.812 -10.398 1 25.59 171 GLN B N 1
ATOM 2762 C CA . GLN B 1 171 ? -1.051 29.156 -10.953 1 25.59 171 GLN B CA 1
ATOM 2763 C C . GLN B 1 171 ? 0.32 29.75 -11.25 1 25.59 171 GLN B C 1
ATOM 2765 O O . GLN B 1 171 ? 0.958 30.328 -10.359 1 25.59 171 GLN B O 1
ATOM 2770 N N . ARG B 1 172 ? 1.467 29.25 -11.922 1 24.3 172 ARG B N 1
ATOM 2771 C CA . ARG B 1 172 ? 2.18 30.328 -12.602 1 24.3 172 ARG B CA 1
ATOM 2772 C C . ARG B 1 172 ? 1.435 30.766 -13.859 1 24.3 172 ARG B C 1
ATOM 2774 O O . ARG B 1 172 ? 0.831 29.938 -14.555 1 24.3 172 ARG B O 1
#

Foldseek 3Di:
DDDPDQAADEDADADLVQQVCCCCVLVNWDFLDDDVVQQKTFTHPCCVVHVGHYMYGYDDDDDQLDDDQPEAEAEDADLVVVVVSVVSCVVVVWQWQAWKDQLQKTWIWTAGPRGGIYIYMYGHPDDDDPPFIDGFDSVDPPVVRVVVSVVLSPDPDDRDDDRPSDRPPPPD/DDDPDQAADEDADADLVQQVCCCCVLVNWDFLDDDVVQQKTFTHPCCVVHVGHYMYGYDDDDDQLDDDQPEAEAEDADLVVVVVSVVSCVVVVWQWQAWKDQLQKTWIWTAGPRGGIYIYMYGHPDDDDPPFIDGFDSVDPPVVRVVVSVVLSPDPDDRDDDRPSDRPPPPD

Sequence (344 aa):
MGIIELGHTGFWVTDLARMTDFYTRVLGLTVTDEDPDLGIVFLSSRPDTEHHELVLQRGRTAPDGAKLTHQVSWRVDSLDGLLEFHRRFRAAGVPVQQEVTHGNAFGIYFFDPEGNRNEVYLRVDRDVRQPFRRSLDLDQPVEQIYAEAERLLTDPGPAYQPILSSPPDQQRMGIIELGHTGFWVTDLARMTDFYTRVLGLTVTDEDPDLGIVFLSSRPDTEHHELVLQRGRTAPDGAKLTHQVSWRVDSLDGLLEFHRRFRAAGVPVQQEVTHGNAFGIYFFDPEGNRNEVYLRVDRDVRQPFRRSLDLDQPVEQIYAEAERLLTDPGPAYQPILSSPPDQQR

Secondary structure (DSSP, 8-state):
----EEEEEEEEES-HHHHHHIIIIIT--EEEEEETTTTEEEEESSTTT-S-SEEEEE---SPTT---EEEEEEEESSHHHHHHHHHHHHHHT--EEEEEE-SSEEEEEEE-TT--EEEEEEE-S----SS-BEE--TTS-HHHHHHHHHHHHH-SS-SB-----S------/----EEEEEEEEES-HHHHHHIIIIIT--EEEEEETTTTEEEEESSTTT-S-SEEEEE---SPTT---EEEEEEEESSHHHHHHHHHHHHHHT--EEEEEE-SSEEEEEEE-TT--EEEEEEE-S----SS-BEE--TTS-HHHHHHHHHHHHH-SS-SB-----S------

Radius of gyration: 20.21 Å; Cα contacts (8 Å, |Δi|>4): 753; chains: 2; bounding box: 42×62×48 Å

Nearest PDB structures (foldseek):
  5umq-assembly1_A  TM=7.242E-01  e=1.028E-06  Streptomyces sp. CB03234
  2rk0-assembly1_A  TM=7.203E-01  e=1.720E-06  Parafrankia sp. EAN1pec
  1zsw-assembly1_A  TM=7.348E-01  e=2.086E-06  Bacillus cereus ATCC 14579
  2rk0-assembly1_B  TM=7.289E-01  e=2.531E-06  Parafrankia sp. EAN1pec
  5uhj-assembly2_B-3  TM=7.145E-01  e=7.088E-06  Streptomyces sp. CB03234

InterPro domains:
  IPR004360 Glyoxalase/fosfomycin resistance/dioxygenase domain [PF00903] (6-120)
  IPR029068 Glyoxalase/Bleomycin resistance protein/Dihydroxybiphenyl dioxygenase [G3DSA:3.10.180.10] (2-132)
  IPR029068 Glyoxalase/Bleomycin resistance protein/Dihydroxybiphenyl dioxygenase [SSF54593] (1-127)
  IPR037523 Vicinal oxygen chelate (VOC), core domain [PS51819] (5-123)
  IPR050383 Glyoxalase I/Fosfomycin Resistance Protein Families [PTHR21366] (2-121)

Organism: NCBI:txid175570